Protein AF-A0A7C5PG47-F1 (afdb_monomer_lite)

Sequence (359 aa):
MLTSFQNGDLSRIFVSCGEDRVDAWAPPILQELAFEAGVVLSKTPSDPSLLGEAKDLADRIASIWDRSEKNDAMRMALLTSLREETFGGTQGEEGGVYTLGVLRRLARLMELPRFSALELLPSEKIPKRIPRYEFKGDILSLAWSKGGGLSWEWKGLRSCNELFSLEVQGDRGGEEGFVPGLPERPRRFLAAHMQPFSVSRKKGRMSLGLRRELKLPQNPEEPKGRLQKVDWELRVRGDLEEGYLEALVSLQGLPSGQRVRLLVPVPFFPRPVRWEAQEGTREREGPCPRSGFKGGLSLSAKALSLSIEGPGWREMELFPHKNNHLLALTVYRAPFGWQAPDRIVRKLHVRLGGPENSG

Structure (mmCIF, N/CA/C/O backbone):
data_AF-A0A7C5PG47-F1
#
_entry.id   AF-A0A7C5PG47-F1
#
loop_
_atom_site.group_PDB
_atom_site.id
_atom_site.type_symbol
_atom_site.label_atom_id
_atom_site.label_alt_id
_atom_site.label_comp_id
_atom_site.label_asym_id
_atom_site.label_entity_id
_atom_site.label_seq_id
_atom_site.pdbx_PDB_ins_code
_atom_site.Cartn_x
_atom_site.Cartn_y
_atom_site.Cartn_z
_atom_site.occupancy
_atom_site.B_iso_or_equiv
_atom_site.auth_seq_id
_atom_site.auth_comp_id
_atom_site.auth_asym_id
_atom_site.auth_atom_id
_atom_site.pdbx_PDB_model_num
ATOM 1 N N . MET A 1 1 ? 28.628 -9.074 20.255 1.00 24.98 1 MET A N 1
ATOM 2 C CA . MET A 1 1 ? 27.520 -9.716 20.996 1.00 24.98 1 MET A CA 1
ATOM 3 C C . MET A 1 1 ? 26.350 -9.819 20.028 1.00 24.98 1 MET A C 1
ATOM 5 O O . MET A 1 1 ? 25.604 -8.865 19.871 1.00 24.98 1 MET A O 1
ATOM 9 N N . LEU A 1 2 ? 26.300 -10.909 19.261 1.00 23.47 2 LEU A N 1
ATOM 10 C CA . LEU A 1 2 ? 25.237 -11.177 18.293 1.00 23.47 2 LEU A CA 1
ATOM 11 C C . LEU A 1 2 ? 24.133 -11.924 19.039 1.00 23.47 2 LEU A C 1
ATOM 13 O O . LEU A 1 2 ? 24.363 -13.018 19.550 1.00 23.47 2 LEU A O 1
ATOM 17 N N . THR A 1 3 ? 22.970 -11.298 19.174 1.00 25.02 3 THR A N 1
ATOM 18 C CA . THR A 1 3 ? 21.780 -11.953 19.708 1.00 25.02 3 THR A CA 1
ATOM 19 C C . THR A 1 3 ? 21.288 -12.979 18.695 1.00 25.02 3 THR A C 1
ATOM 21 O O . THR A 1 3 ? 21.097 -12.695 17.514 1.00 25.02 3 THR A O 1
ATOM 24 N N . SER A 1 4 ? 21.153 -14.200 19.193 1.00 27.16 4 SER A N 1
ATOM 25 C CA . SER A 1 4 ? 20.723 -15.401 18.499 1.00 27.16 4 SER A CA 1
ATOM 26 C C . SER A 1 4 ? 19.386 -15.218 17.782 1.00 27.16 4 SER A C 1
ATOM 28 O O . SER A 1 4 ? 18.421 -14.691 18.339 1.00 27.16 4 SER A O 1
ATOM 30 N N . PHE A 1 5 ? 19.303 -15.734 16.555 1.00 28.84 5 PHE A N 1
ATOM 31 C CA . PHE A 1 5 ? 18.025 -16.141 15.982 1.00 28.84 5 PHE A CA 1
ATOM 32 C C . PHE A 1 5 ? 17.439 -17.210 16.911 1.00 28.84 5 PHE A C 1
ATOM 34 O O . PHE A 1 5 ? 17.983 -18.304 17.036 1.00 28.84 5 PHE A O 1
ATOM 41 N N . GLN A 1 6 ? 16.369 -16.883 17.635 1.00 28.53 6 GLN A N 1
ATOM 42 C CA . GLN A 1 6 ? 15.662 -17.880 18.428 1.00 28.53 6 GLN A CA 1
ATOM 43 C C . GLN A 1 6 ? 14.915 -18.833 17.483 1.00 28.53 6 GLN A C 1
ATOM 45 O O . GLN A 1 6 ? 14.086 -18.404 16.683 1.00 28.53 6 GLN A O 1
ATOM 50 N N . ASN A 1 7 ? 15.216 -20.126 17.628 1.00 32.97 7 ASN A N 1
ATOM 51 C CA . ASN A 1 7 ? 14.717 -21.333 16.943 1.00 32.97 7 ASN A CA 1
ATOM 52 C C . ASN A 1 7 ? 13.176 -21.552 16.921 1.00 32.97 7 ASN A C 1
ATOM 54 O O . ASN A 1 7 ? 12.702 -22.680 16.767 1.00 32.97 7 ASN A O 1
ATOM 58 N N . GLY A 1 8 ? 12.359 -20.511 17.097 1.00 28.05 8 GLY A N 1
ATOM 59 C CA . GLY A 1 8 ? 10.909 -20.620 17.302 1.00 28.05 8 GLY A CA 1
ATOM 60 C C . GLY A 1 8 ? 10.041 -20.700 16.039 1.00 28.05 8 GLY A C 1
ATOM 61 O O . GLY A 1 8 ? 8.893 -21.129 16.137 1.00 28.05 8 GLY A O 1
ATOM 62 N N . ASP A 1 9 ? 10.552 -20.307 14.867 1.00 33.69 9 ASP A N 1
ATOM 63 C CA . ASP A 1 9 ? 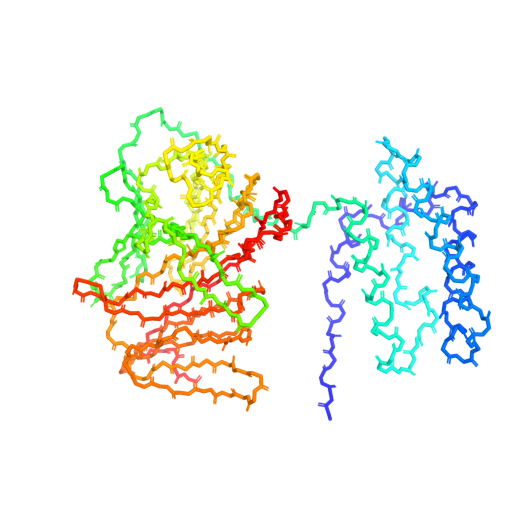9.717 -20.177 13.656 1.00 33.69 9 ASP A CA 1
ATOM 64 C C . ASP A 1 9 ? 9.801 -21.371 12.696 1.00 33.69 9 ASP A C 1
ATOM 66 O O . ASP A 1 9 ? 8.835 -21.651 11.988 1.00 33.69 9 ASP A O 1
ATOM 70 N N . LEU A 1 10 ? 10.899 -22.132 12.709 1.00 31.39 10 LEU A N 1
ATOM 71 C CA . LEU A 1 10 ? 10.999 -23.370 11.927 1.00 31.39 10 LEU A CA 1
ATOM 72 C C . LEU A 1 10 ? 10.268 -24.522 12.622 1.00 31.39 10 LEU A C 1
ATOM 74 O O . LEU A 1 10 ? 9.475 -25.209 11.986 1.00 31.39 10 LEU A O 1
ATOM 78 N N . SER A 1 11 ? 10.429 -24.661 13.941 1.00 30.84 11 SER A N 1
ATOM 79 C CA . SER A 1 11 ? 9.764 -25.676 14.779 1.00 30.84 11 SER A CA 1
ATOM 80 C C . SER A 1 11 ? 8.229 -25.649 14.673 1.00 30.84 11 SER A C 1
ATOM 82 O O . SER A 1 11 ? 7.583 -26.690 14.755 1.00 30.84 11 SER A O 1
ATOM 84 N N . ARG A 1 12 ? 7.620 -24.490 14.388 1.00 30.19 12 ARG A N 1
ATOM 85 C CA . ARG A 1 12 ? 6.163 -24.354 14.187 1.00 30.19 12 ARG A CA 1
ATOM 86 C C . ARG A 1 12 ? 5.653 -24.857 12.835 1.00 30.19 12 ARG A C 1
ATOM 88 O O . ARG A 1 12 ? 4.475 -25.190 12.733 1.00 30.19 12 ARG A O 1
ATOM 95 N N . ILE A 1 13 ? 6.513 -24.951 11.821 1.00 32.62 13 ILE A N 1
ATOM 96 C CA . ILE A 1 13 ? 6.167 -25.557 10.525 1.00 32.62 13 ILE A CA 1
ATOM 97 C C . ILE A 1 13 ? 6.086 -27.087 10.668 1.00 32.62 13 ILE A C 1
ATOM 99 O O . ILE A 1 13 ? 5.220 -27.715 10.061 1.00 32.62 13 ILE A O 1
ATOM 103 N N . PHE A 1 14 ? 6.912 -27.677 11.539 1.00 33.03 14 PHE A N 1
ATOM 104 C CA . PHE A 1 14 ? 6.984 -29.127 11.760 1.00 33.03 14 PHE A CA 1
ATOM 105 C C . PHE A 1 14 ? 5.792 -29.698 12.543 1.00 33.03 14 PHE A C 1
ATOM 107 O O . PHE A 1 14 ? 5.322 -30.792 12.235 1.00 33.03 14 PHE A O 1
ATOM 114 N N . VAL A 1 15 ? 5.215 -28.932 13.477 1.00 29.98 15 VAL A N 1
ATOM 115 C CA . VAL A 1 15 ? 4.066 -29.387 14.287 1.00 29.98 15 VAL A CA 1
ATOM 116 C C . VAL A 1 15 ? 2.783 -29.573 13.455 1.00 29.98 15 VAL A C 1
ATOM 118 O O . VAL A 1 15 ? 1.908 -30.337 13.854 1.00 29.98 15 VAL A O 1
ATOM 121 N N . SER A 1 16 ? 2.654 -28.942 12.278 1.00 31.78 16 SER A N 1
ATOM 122 C CA . SER A 1 16 ? 1.445 -29.087 11.443 1.00 31.78 16 SER A CA 1
ATOM 123 C C . SER A 1 16 ? 1.465 -30.293 10.495 1.00 31.78 16 SER A C 1
ATOM 125 O O . SER A 1 16 ? 0.409 -30.680 9.995 1.00 31.78 16 SER A O 1
ATOM 127 N N . CYS A 1 17 ? 2.632 -30.905 10.258 1.00 30.75 17 CYS A N 1
ATOM 128 C CA . CYS A 1 17 ? 2.782 -31.986 9.276 1.00 30.75 17 CYS A CA 1
ATOM 129 C C . CYS A 1 17 ? 2.922 -33.390 9.891 1.00 30.75 17 CYS A C 1
ATOM 131 O O . CYS A 1 17 ? 2.782 -34.365 9.157 1.00 30.75 17 CYS A O 1
ATOM 133 N N . GLY A 1 18 ? 3.122 -33.506 11.211 1.00 26.61 18 GLY A N 1
ATOM 134 C CA . GLY A 1 18 ? 3.346 -34.785 11.894 1.00 26.61 18 GLY A CA 1
ATOM 135 C C . GLY A 1 18 ? 4.690 -35.401 11.499 1.00 26.61 18 GLY A C 1
ATOM 136 O O . GLY A 1 18 ? 4.835 -35.930 10.399 1.00 26.61 18 GLY A O 1
ATOM 137 N N . GLU 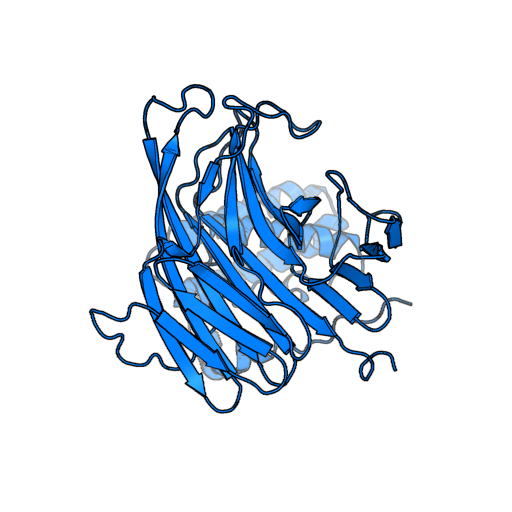A 1 19 ? 5.677 -35.332 12.394 1.00 32.72 19 GLU A N 1
ATOM 138 C CA . GLU A 1 19 ? 7.041 -35.839 12.160 1.00 32.72 19 GLU A CA 1
ATOM 139 C C . GLU A 1 19 ? 7.052 -37.313 11.705 1.00 32.72 19 GLU A C 1
ATOM 141 O O . GLU A 1 19 ? 7.809 -37.668 10.806 1.00 32.72 19 GLU A O 1
ATOM 146 N N . ASP A 1 20 ? 6.096 -38.120 12.171 1.00 33.34 20 ASP A N 1
ATOM 147 C CA . ASP A 1 20 ? 5.974 -39.551 11.853 1.00 33.34 20 ASP A CA 1
ATOM 148 C C . ASP A 1 20 ? 5.626 -39.879 10.382 1.00 33.34 20 ASP A C 1
ATOM 150 O O . ASP A 1 20 ? 5.623 -41.047 9.992 1.00 33.34 20 ASP A O 1
ATOM 154 N N . ARG A 1 21 ? 5.280 -38.888 9.544 1.00 32.41 21 ARG A N 1
ATOM 155 C CA . ARG A 1 21 ? 4.862 -39.120 8.141 1.00 32.41 21 ARG A CA 1
ATOM 156 C C . ARG A 1 21 ? 5.884 -38.702 7.088 1.00 32.41 21 ARG A C 1
ATOM 158 O O . ARG A 1 21 ? 5.729 -39.087 5.931 1.00 32.41 21 ARG A O 1
ATOM 165 N N . VAL A 1 22 ? 6.910 -37.938 7.459 1.00 33.59 22 VAL A N 1
ATOM 166 C CA . VAL A 1 22 ? 7.913 -37.421 6.509 1.00 33.59 22 VAL A CA 1
ATOM 167 C C . VAL A 1 22 ? 8.956 -38.490 6.166 1.00 33.59 22 VAL A C 1
ATOM 169 O O . VAL A 1 22 ? 9.335 -38.620 5.001 1.00 33.59 22 VAL A O 1
ATOM 172 N N . ASP A 1 23 ? 9.327 -39.331 7.132 1.00 35.00 23 ASP A N 1
ATOM 173 C CA . ASP A 1 23 ? 10.340 -40.382 6.949 1.00 35.00 23 ASP A CA 1
ATOM 174 C C . ASP A 1 23 ? 9.892 -41.515 6.012 1.00 35.00 23 ASP A C 1
ATOM 176 O O . ASP A 1 23 ? 10.718 -42.214 5.431 1.00 35.00 23 ASP A O 1
ATOM 180 N N . ALA A 1 24 ? 8.584 -41.676 5.797 1.00 36.78 24 ALA A N 1
ATOM 181 C CA . ALA A 1 24 ? 8.048 -42.750 4.965 1.00 36.78 24 ALA A CA 1
ATOM 182 C C . ALA A 1 24 ? 8.022 -42.426 3.456 1.00 36.78 24 ALA A C 1
ATOM 184 O O . ALA A 1 24 ? 7.746 -43.320 2.655 1.00 36.78 24 ALA A O 1
ATOM 185 N N . TRP A 1 25 ? 8.194 -41.159 3.053 1.00 35.25 25 TRP A N 1
ATOM 186 C CA . TRP A 1 25 ? 7.745 -40.675 1.732 1.00 35.25 25 TRP A CA 1
ATOM 187 C C . TRP A 1 25 ? 8.849 -40.131 0.818 1.00 35.25 25 TRP A C 1
ATOM 189 O O . TRP A 1 25 ? 8.580 -39.860 -0.354 1.00 35.25 25 TRP A O 1
ATOM 199 N N . ALA A 1 26 ? 10.086 -40.003 1.298 1.00 40.22 26 ALA A N 1
ATOM 200 C CA . ALA A 1 26 ? 11.219 -39.689 0.437 1.00 40.22 26 ALA A CA 1
ATOM 201 C C . ALA A 1 26 ? 11.810 -40.998 -0.123 1.00 40.22 26 ALA A C 1
ATOM 203 O O . ALA A 1 26 ? 12.280 -41.825 0.658 1.00 40.22 26 ALA A O 1
ATOM 204 N N . PRO A 1 27 ? 11.809 -41.223 -1.452 1.00 44.34 27 PRO A N 1
ATOM 205 C CA . PRO A 1 27 ? 12.588 -42.296 -2.058 1.00 44.34 27 PRO A CA 1
ATOM 206 C C . PRO A 1 27 ? 14.031 -42.266 -1.518 1.00 44.34 27 PRO A C 1
ATOM 208 O O . PRO A 1 27 ? 14.614 -41.180 -1.499 1.00 44.34 27 PRO A O 1
ATOM 211 N N . PRO A 1 28 ? 14.633 -43.405 -1.128 1.00 49.47 28 PRO A N 1
ATOM 212 C CA . PRO A 1 28 ? 15.985 -43.450 -0.553 1.00 49.47 28 PRO A CA 1
ATOM 213 C C . PRO A 1 28 ? 17.031 -42.679 -1.373 1.00 49.47 28 PRO A C 1
ATOM 215 O O . PRO A 1 28 ? 17.853 -41.956 -0.822 1.00 49.47 28 PRO A O 1
ATOM 218 N N . ILE A 1 29 ? 16.900 -42.708 -2.704 1.00 45.88 29 ILE A N 1
ATOM 219 C CA . ILE A 1 29 ? 17.777 -41.991 -3.637 1.00 45.88 29 ILE A CA 1
ATOM 220 C C . ILE A 1 29 ? 17.757 -40.461 -3.460 1.00 45.88 29 ILE A C 1
ATOM 222 O O . ILE A 1 29 ? 18.746 -39.791 -3.726 1.00 45.88 29 ILE A O 1
ATOM 226 N N . LEU A 1 30 ? 16.642 -39.881 -3.007 1.00 47.28 30 LEU A N 1
ATOM 227 C CA . LEU A 1 30 ? 16.528 -38.442 -2.757 1.00 47.28 30 LEU A CA 1
ATOM 228 C C . LEU A 1 30 ? 17.154 -38.040 -1.422 1.00 47.28 30 LEU A C 1
ATOM 230 O O . LEU A 1 30 ? 17.732 -36.959 -1.329 1.00 47.28 30 LEU A O 1
ATOM 234 N N . GLN A 1 31 ? 17.072 -38.910 -0.415 1.00 48.28 31 GLN A N 1
ATOM 235 C CA . GLN A 1 31 ? 17.764 -38.710 0.859 1.00 48.28 31 GLN A CA 1
ATOM 236 C C . GLN A 1 31 ? 19.281 -38.822 0.673 1.00 48.28 31 GLN A C 1
ATOM 238 O O . GLN A 1 31 ? 20.018 -37.985 1.187 1.00 48.28 31 GLN A O 1
ATOM 243 N N . GLU A 1 32 ? 19.739 -39.786 -0.131 1.00 51.31 32 GLU A N 1
ATOM 244 C CA . GLU A 1 32 ? 21.150 -39.945 -0.498 1.00 51.31 32 GLU A CA 1
ATOM 245 C C . GLU A 1 32 ? 21.686 -38.727 -1.263 1.00 51.31 32 GLU A C 1
ATOM 247 O O . GLU A 1 32 ? 22.736 -38.203 -0.903 1.00 51.31 32 GLU A O 1
ATOM 252 N N . LEU A 1 33 ? 20.943 -38.208 -2.249 1.00 49.00 33 LEU A N 1
ATOM 253 C CA . LEU A 1 33 ? 21.349 -37.018 -3.012 1.00 49.00 33 LEU A CA 1
ATOM 254 C C . LEU A 1 33 ? 21.355 -35.735 -2.174 1.00 49.00 33 LEU A C 1
ATOM 256 O O . LEU A 1 33 ? 22.229 -34.889 -2.352 1.00 49.00 33 LEU A O 1
ATOM 260 N N . ALA A 1 34 ? 20.391 -35.571 -1.265 1.00 47.75 34 ALA A N 1
ATOM 261 C CA . ALA A 1 34 ? 20.368 -34.431 -0.352 1.00 47.75 34 ALA A CA 1
ATOM 262 C C . ALA A 1 34 ? 21.518 -34.499 0.666 1.00 47.75 34 ALA A C 1
ATOM 264 O O . ALA A 1 34 ? 22.134 -33.479 0.974 1.00 47.75 34 ALA A O 1
ATOM 265 N N . PHE A 1 35 ? 21.848 -35.702 1.141 1.00 47.66 35 PHE A N 1
ATOM 266 C CA . PHE A 1 35 ? 22.996 -35.937 2.011 1.00 47.66 35 PHE A CA 1
ATOM 267 C C . PHE A 1 35 ? 24.323 -35.677 1.281 1.00 47.66 35 PHE A C 1
ATOM 269 O O . PHE A 1 35 ? 25.172 -34.951 1.794 1.00 47.66 35 PHE A O 1
ATOM 276 N N . GLU A 1 36 ? 24.481 -36.185 0.056 1.00 52.06 36 GLU A N 1
ATOM 277 C CA . GLU A 1 36 ? 25.640 -35.926 -0.807 1.00 52.06 36 GLU A CA 1
ATOM 278 C C . GLU A 1 36 ? 25.800 -34.417 -1.076 1.00 52.06 36 GLU A C 1
ATOM 280 O O . GLU A 1 36 ? 26.903 -33.880 -0.965 1.00 52.06 36 GLU A O 1
ATOM 285 N N . ALA A 1 37 ? 24.690 -33.700 -1.301 1.00 49.94 37 ALA A N 1
ATOM 286 C CA . ALA A 1 37 ? 24.681 -32.244 -1.463 1.00 49.94 37 ALA A CA 1
ATOM 287 C C . ALA A 1 37 ? 25.135 -31.513 -0.210 1.00 49.94 37 ALA A C 1
ATOM 289 O O . ALA A 1 37 ? 25.970 -30.613 -0.290 1.00 49.94 37 ALA A O 1
ATOM 290 N N . GLY A 1 38 ? 24.650 -31.947 0.946 1.00 43.56 38 GLY A N 1
ATOM 291 C CA . GLY A 1 38 ? 25.109 -31.470 2.240 1.00 43.56 38 GLY A CA 1
ATOM 292 C C . GLY A 1 38 ? 26.617 -31.628 2.457 1.00 43.56 38 GLY A C 1
ATOM 293 O O . GLY A 1 38 ? 27.302 -30.693 2.882 1.00 43.56 38 GLY A O 1
ATOM 294 N N . VAL A 1 39 ? 27.162 -32.797 2.114 1.00 48.69 39 VAL A N 1
ATOM 295 C CA . VAL A 1 39 ? 28.584 -33.134 2.298 1.00 48.69 39 VAL A CA 1
ATOM 296 C C . VAL A 1 39 ? 29.497 -32.362 1.341 1.00 48.69 39 VAL A C 1
ATOM 298 O O . VAL A 1 39 ? 30.543 -31.876 1.769 1.00 48.69 39 VAL A O 1
ATOM 301 N N . VAL A 1 40 ? 29.126 -32.216 0.067 1.00 48.41 40 VAL A N 1
ATOM 302 C CA . VAL A 1 40 ? 29.933 -31.464 -0.913 1.00 48.41 40 VAL A CA 1
ATOM 303 C C . VAL A 1 40 ? 29.903 -29.968 -0.591 1.00 48.41 40 VAL A C 1
ATOM 305 O O . VAL A 1 40 ? 30.948 -29.314 -0.542 1.00 48.41 40 VAL A O 1
ATOM 308 N N . LEU A 1 41 ? 28.723 -29.422 -0.279 1.00 45.50 41 LEU A N 1
ATOM 309 C CA . LEU A 1 41 ? 28.549 -27.994 0.006 1.00 45.50 41 LEU A CA 1
ATOM 310 C C . LEU A 1 41 ? 29.198 -27.561 1.325 1.00 45.50 41 LEU A C 1
ATOM 312 O O . LEU A 1 41 ? 29.724 -26.454 1.395 1.00 45.50 41 LEU A O 1
ATOM 316 N N . SER A 1 42 ? 29.236 -28.429 2.340 1.00 42.62 42 SER A N 1
ATOM 317 C CA . SER A 1 42 ? 29.938 -28.148 3.605 1.00 42.62 42 SER A CA 1
ATOM 318 C C . SER A 1 42 ? 31.464 -28.129 3.472 1.00 42.62 42 SER A C 1
ATOM 320 O O . SER A 1 42 ? 32.141 -27.480 4.268 1.00 42.62 42 SER A O 1
ATOM 322 N N . LYS A 1 43 ? 32.015 -28.799 2.450 1.00 44.06 43 LYS A N 1
ATOM 323 C CA . LYS A 1 43 ? 33.459 -28.854 2.163 1.00 44.06 43 LYS A CA 1
ATOM 324 C C . LYS A 1 43 ? 33.917 -27.848 1.106 1.00 44.06 43 LYS A C 1
ATOM 326 O O . LYS A 1 43 ? 35.101 -27.549 1.028 1.00 44.06 43 LYS A O 1
ATOM 331 N N . THR A 1 44 ? 32.998 -27.283 0.322 1.00 44.94 44 THR A N 1
ATOM 332 C CA . THR A 1 44 ? 33.316 -26.301 -0.735 1.00 44.94 44 THR A CA 1
ATOM 333 C C . THR A 1 44 ? 34.024 -25.028 -0.219 1.00 44.94 44 THR A C 1
ATOM 335 O O . THR A 1 44 ? 34.894 -24.519 -0.924 1.00 44.94 44 THR A O 1
ATOM 338 N N . PRO A 1 45 ? 33.735 -24.496 0.992 1.00 38.59 45 PRO A N 1
ATOM 339 C CA . PRO A 1 45 ? 34.468 -23.346 1.534 1.00 38.59 45 PRO A CA 1
ATOM 340 C C . PRO A 1 45 ? 35.939 -23.647 1.854 1.00 38.59 45 PRO A C 1
ATOM 342 O O . PRO A 1 45 ? 36.778 -22.754 1.785 1.00 38.59 45 PRO A O 1
ATOM 345 N N . SER A 1 46 ? 36.253 -24.895 2.210 1.00 43.47 46 SER A N 1
ATOM 346 C CA . SER A 1 46 ? 37.605 -25.357 2.541 1.00 43.47 46 SER A CA 1
ATOM 347 C C . SER A 1 46 ? 38.335 -25.995 1.355 1.00 43.47 46 SER A C 1
ATOM 349 O O . SER A 1 46 ? 39.560 -26.095 1.393 1.00 43.47 46 SER A O 1
ATOM 351 N N . ASP A 1 47 ? 37.614 -26.370 0.296 1.00 47.62 47 ASP A N 1
ATOM 352 C CA . ASP A 1 47 ? 38.165 -26.870 -0.962 1.00 47.62 47 ASP A CA 1
ATOM 353 C C . ASP A 1 47 ? 37.387 -26.315 -2.179 1.00 47.62 47 ASP A C 1
ATOM 355 O O . ASP A 1 47 ? 36.373 -26.880 -2.609 1.00 47.62 47 ASP A O 1
ATOM 359 N N . PRO A 1 48 ? 37.870 -25.209 -2.780 1.00 50.28 48 PRO A N 1
ATOM 360 C CA . PRO A 1 48 ? 37.260 -24.592 -3.956 1.00 50.28 48 PRO A CA 1
ATOM 361 C C . PRO A 1 48 ? 37.232 -25.489 -5.203 1.00 50.28 48 PRO A C 1
ATOM 363 O O . PRO A 1 48 ? 36.514 -25.173 -6.151 1.00 50.28 48 PRO A O 1
ATOM 366 N N . SER A 1 49 ? 37.986 -26.596 -5.245 1.00 48.19 49 SER A N 1
ATOM 367 C CA . SER A 1 49 ? 37.942 -27.533 -6.378 1.00 48.19 49 SER A CA 1
ATOM 368 C C . SER A 1 49 ? 36.596 -28.271 -6.483 1.00 48.19 49 SER A C 1
ATOM 370 O O . SER A 1 49 ? 36.215 -28.703 -7.570 1.00 48.19 49 SER A O 1
ATOM 372 N N . LEU A 1 50 ? 35.815 -28.293 -5.395 1.00 45.91 50 LEU A N 1
ATOM 373 C CA . LEU A 1 50 ? 34.484 -28.904 -5.312 1.00 45.91 50 LEU A CA 1
ATOM 374 C C . LEU A 1 50 ? 33.354 -28.019 -5.878 1.00 45.91 50 LEU A C 1
ATOM 376 O O . LEU A 1 50 ? 32.199 -28.437 -5.925 1.00 45.91 50 LEU A O 1
ATOM 380 N N . LEU A 1 51 ? 33.658 -26.803 -6.354 1.00 48.62 51 LEU A N 1
ATOM 381 C CA . LEU A 1 51 ? 32.674 -25.887 -6.958 1.00 48.62 51 LEU A CA 1
ATOM 382 C C . LEU A 1 51 ? 31.962 -26.484 -8.182 1.00 48.62 51 LEU A C 1
ATOM 384 O O . LEU A 1 51 ? 30.786 -26.190 -8.409 1.00 48.62 51 LEU A O 1
ATOM 388 N N . GLY A 1 52 ? 32.663 -27.308 -8.966 1.00 49.03 52 GLY A N 1
ATOM 389 C CA . GLY A 1 52 ? 32.074 -28.032 -10.096 1.00 49.03 52 GLY A CA 1
ATOM 390 C C . GLY A 1 52 ? 31.046 -29.063 -9.633 1.00 49.03 52 GLY A C 1
ATOM 391 O O . GLY A 1 52 ? 29.916 -29.061 -10.113 1.00 49.03 52 GLY A O 1
ATOM 392 N N . GLU A 1 53 ? 31.402 -29.860 -8.626 1.00 50.78 53 GLU A N 1
ATOM 393 C CA . GLU A 1 53 ? 30.532 -30.889 -8.045 1.00 50.78 53 GLU A CA 1
ATOM 394 C C . GLU A 1 53 ? 29.306 -30.279 -7.351 1.00 50.78 53 GLU A C 1
ATOM 396 O O . GLU A 1 53 ? 28.184 -30.740 -7.550 1.00 50.78 53 GLU A O 1
ATOM 401 N N . ALA A 1 54 ? 29.482 -29.179 -6.612 1.00 49.94 54 ALA A N 1
ATOM 402 C CA . ALA A 1 54 ? 28.390 -28.435 -5.983 1.00 49.94 54 ALA A CA 1
ATOM 403 C C . ALA A 1 54 ? 27.384 -27.882 -7.008 1.00 49.94 54 ALA A C 1
ATOM 405 O O . ALA A 1 54 ? 26.170 -27.883 -6.773 1.00 49.94 54 ALA A O 1
ATOM 406 N N . LYS A 1 55 ? 27.881 -27.404 -8.155 1.00 50.62 55 LYS A N 1
ATOM 407 C CA . LYS A 1 55 ? 27.052 -26.885 -9.245 1.00 50.62 55 LYS A CA 1
ATOM 408 C C . LYS A 1 55 ? 26.295 -28.006 -9.956 1.00 50.62 55 LYS A C 1
ATOM 410 O O . LYS A 1 55 ? 25.081 -27.894 -10.107 1.00 50.62 55 LYS A O 1
ATOM 415 N N . ASP A 1 56 ? 26.977 -29.092 -10.311 1.00 56.47 56 ASP A N 1
ATOM 416 C CA . ASP A 1 56 ? 26.361 -30.258 -10.956 1.00 56.47 56 ASP A CA 1
ATOM 417 C C . ASP A 1 56 ? 25.276 -30.883 -10.072 1.00 56.47 56 ASP A C 1
ATOM 419 O O . ASP A 1 56 ? 24.230 -31.325 -10.550 1.00 56.47 56 ASP A O 1
ATOM 423 N N . LEU A 1 57 ? 25.481 -30.874 -8.758 1.00 53.91 57 LEU A N 1
ATOM 424 C CA . LEU A 1 57 ? 24.527 -31.400 -7.795 1.00 53.91 57 LEU A CA 1
ATOM 425 C C . LEU A 1 57 ? 23.308 -30.485 -7.617 1.00 53.91 57 LEU A C 1
ATOM 427 O O . LEU A 1 57 ? 22.179 -30.975 -7.581 1.00 53.91 57 LEU A O 1
ATOM 431 N N . ALA A 1 58 ? 23.499 -29.162 -7.615 1.00 52.50 58 ALA A N 1
ATOM 432 C CA . ALA A 1 58 ? 22.394 -28.204 -7.661 1.00 52.50 58 ALA A CA 1
ATOM 433 C C . ALA A 1 58 ? 21.568 -28.340 -8.954 1.00 52.50 58 ALA A C 1
ATOM 435 O O . ALA A 1 58 ? 20.336 -28.302 -8.903 1.00 52.50 58 ALA A O 1
ATOM 436 N N . ASP A 1 59 ? 22.229 -28.561 -10.092 1.00 55.97 59 ASP A N 1
ATOM 437 C CA . ASP A 1 59 ? 21.579 -28.766 -11.389 1.00 55.97 59 ASP A CA 1
ATOM 438 C C . ASP A 1 59 ? 20.822 -30.113 -11.438 1.00 55.97 59 ASP A C 1
ATOM 440 O O . ASP A 1 59 ? 19.718 -30.193 -11.984 1.00 55.97 59 ASP A O 1
ATOM 444 N N . ARG A 1 60 ? 21.333 -31.167 -10.783 1.00 54.34 60 ARG A N 1
ATOM 445 C CA . ARG A 1 60 ? 20.619 -32.448 -10.606 1.00 54.34 60 ARG A CA 1
ATOM 446 C C . ARG A 1 60 ? 19.382 -32.306 -9.718 1.00 54.34 60 ARG A C 1
ATOM 448 O O . ARG A 1 60 ? 18.330 -32.831 -10.079 1.00 54.34 60 ARG A O 1
ATOM 455 N N . ILE A 1 61 ? 19.468 -31.574 -8.604 1.00 54.62 61 ILE A N 1
ATOM 456 C CA . ILE A 1 61 ? 18.320 -31.291 -7.722 1.00 54.62 61 ILE A CA 1
ATOM 457 C C . ILE A 1 61 ? 17.255 -30.479 -8.471 1.00 54.62 61 ILE A C 1
ATOM 459 O O . ILE A 1 61 ? 16.073 -30.814 -8.402 1.00 54.62 61 ILE A O 1
ATOM 463 N N . ALA A 1 62 ? 17.667 -29.466 -9.239 1.00 54.12 62 ALA A N 1
ATOM 464 C CA . ALA A 1 62 ? 16.766 -28.682 -10.081 1.00 54.12 62 ALA A CA 1
ATOM 465 C C . ALA A 1 62 ? 16.091 -29.546 -11.163 1.00 54.12 62 ALA A C 1
ATOM 467 O O . ALA A 1 62 ? 14.882 -29.462 -11.350 1.00 54.12 62 ALA A O 1
ATOM 468 N N . SER A 1 63 ? 16.836 -30.446 -11.809 1.00 56.75 63 SER A N 1
ATOM 469 C CA . SER A 1 63 ? 16.303 -31.393 -12.799 1.00 56.75 63 SER A CA 1
ATOM 470 C C . SER A 1 63 ? 15.294 -32.383 -12.198 1.00 56.75 63 SER A C 1
ATOM 472 O O . SER A 1 63 ? 14.275 -32.693 -12.818 1.00 56.75 63 SER A O 1
ATOM 474 N N . ILE A 1 64 ? 15.528 -32.864 -10.971 1.00 55.12 64 ILE A N 1
ATOM 475 C CA . ILE A 1 64 ? 14.571 -33.730 -10.265 1.00 55.12 64 ILE A CA 1
ATOM 476 C C . ILE A 1 64 ? 13.328 -32.936 -9.838 1.00 55.12 64 ILE A C 1
ATOM 478 O O . ILE A 1 64 ? 12.213 -33.451 -9.938 1.00 55.12 64 ILE A O 1
ATOM 482 N N . TRP A 1 65 ? 13.499 -31.676 -9.428 1.00 52.94 65 TRP A N 1
ATOM 483 C CA . TRP A 1 65 ? 12.395 -30.773 -9.114 1.00 52.94 65 TRP A CA 1
ATOM 484 C C . TRP A 1 65 ? 11.514 -30.484 -10.338 1.00 52.94 65 TRP A C 1
ATOM 486 O O . TRP A 1 65 ? 10.294 -30.623 -10.247 1.00 52.94 65 TRP A O 1
ATOM 496 N N . ASP A 1 66 ? 12.098 -30.171 -11.493 1.00 55.06 66 ASP A N 1
ATOM 497 C CA . ASP A 1 66 ? 11.349 -29.935 -12.737 1.00 55.06 66 ASP A CA 1
ATOM 498 C C . ASP A 1 66 ? 10.606 -31.192 -13.205 1.00 55.06 66 ASP A C 1
ATOM 500 O O . ASP A 1 66 ? 9.468 -31.126 -13.658 1.00 55.06 66 ASP A O 1
ATOM 504 N N . ARG A 1 67 ? 11.187 -32.381 -13.013 1.00 52.22 67 ARG A N 1
ATOM 505 C CA . ARG A 1 67 ? 10.512 -33.656 -13.320 1.00 52.22 67 ARG A CA 1
ATOM 506 C C . ARG A 1 67 ? 9.421 -34.031 -12.309 1.00 52.22 67 ARG A C 1
ATOM 508 O O . ARG A 1 67 ? 8.661 -34.966 -12.555 1.00 52.22 67 ARG A O 1
ATOM 515 N N . SER A 1 68 ? 9.322 -33.320 -11.184 1.00 52.56 68 SER A N 1
ATOM 516 C CA . SER A 1 68 ? 8.386 -33.601 -10.087 1.00 52.56 68 SER A CA 1
ATOM 517 C C . SER A 1 68 ? 7.010 -32.949 -10.239 1.00 52.56 68 SER A C 1
ATOM 519 O O . SER A 1 68 ? 6.267 -32.936 -9.261 1.00 52.56 68 SER A O 1
ATOM 521 N N . GLU A 1 69 ? 6.663 -32.419 -11.422 1.00 46.69 69 GLU A N 1
ATOM 522 C CA . GLU A 1 69 ? 5.533 -31.507 -11.712 1.00 46.69 69 GLU A CA 1
ATOM 523 C C . GLU A 1 69 ? 4.161 -31.815 -11.067 1.00 46.69 69 GLU A C 1
ATOM 525 O O . GLU A 1 69 ? 3.283 -30.953 -11.080 1.00 46.69 69 GLU A O 1
ATOM 530 N N . LYS A 1 70 ? 3.944 -32.991 -10.462 1.00 46.16 70 LYS A N 1
ATOM 531 C CA . LYS A 1 70 ? 2.700 -33.373 -9.774 1.00 46.16 70 LYS A CA 1
ATOM 532 C C . LYS A 1 70 ? 2.860 -34.072 -8.414 1.00 46.16 70 LYS A C 1
ATOM 534 O O . LYS A 1 70 ? 1.907 -34.707 -7.972 1.00 46.16 70 LYS A O 1
ATOM 539 N N . ASN A 1 71 ? 4.014 -34.001 -7.741 1.00 51.66 71 ASN A N 1
ATOM 540 C CA . ASN A 1 71 ? 4.195 -34.670 -6.444 1.00 51.66 71 ASN A CA 1
ATOM 541 C C . ASN A 1 71 ? 4.623 -33.706 -5.323 1.00 51.66 71 ASN A C 1
ATOM 543 O O . ASN A 1 71 ? 5.807 -33.549 -5.021 1.00 51.66 71 ASN A O 1
ATOM 547 N N . ASP A 1 72 ? 3.628 -33.093 -4.677 1.00 48.12 72 ASP A N 1
ATOM 548 C CA . ASP A 1 72 ? 3.815 -32.155 -3.562 1.00 48.12 72 ASP A CA 1
ATOM 549 C C . ASP A 1 72 ? 4.525 -32.786 -2.354 1.00 48.12 72 ASP A C 1
ATOM 551 O O . ASP A 1 72 ? 5.269 -32.104 -1.652 1.00 48.12 72 ASP A O 1
ATOM 555 N N . ALA A 1 73 ? 4.383 -34.096 -2.143 1.00 45.78 73 ALA A N 1
ATOM 556 C CA . ALA A 1 73 ? 5.118 -34.809 -1.103 1.00 45.78 73 ALA A CA 1
ATOM 557 C C . ALA A 1 73 ? 6.624 -34.858 -1.383 1.00 45.78 73 ALA A C 1
ATOM 559 O O . ALA A 1 73 ? 7.430 -34.635 -0.483 1.00 45.78 73 ALA A O 1
ATOM 560 N N . MET A 1 74 ? 7.007 -35.086 -2.642 1.00 45.47 74 MET A N 1
ATOM 561 C CA . MET A 1 74 ? 8.410 -35.112 -3.064 1.00 45.47 74 MET A CA 1
ATOM 562 C C . MET A 1 74 ? 9.054 -33.726 -2.944 1.00 45.47 74 MET A C 1
ATOM 564 O O . MET A 1 74 ? 10.201 -33.599 -2.520 1.00 45.47 74 MET A O 1
ATOM 568 N N . ARG A 1 75 ? 8.278 -32.677 -3.237 1.00 51.75 75 ARG A N 1
ATOM 569 C CA . ARG A 1 75 ? 8.674 -31.275 -3.055 1.00 51.75 75 ARG A CA 1
ATOM 570 C C . ARG A 1 75 ? 8.878 -30.915 -1.585 1.00 51.75 75 ARG A C 1
ATOM 572 O O . ARG A 1 75 ? 9.875 -30.284 -1.242 1.00 51.75 75 ARG A O 1
ATOM 579 N N . MET A 1 76 ? 7.971 -31.349 -0.711 1.00 50.22 76 MET A N 1
ATOM 580 C CA . MET A 1 76 ? 8.090 -31.132 0.732 1.00 50.22 76 MET A CA 1
ATOM 581 C C . MET A 1 76 ? 9.259 -31.911 1.341 1.00 50.22 76 MET A C 1
ATOM 583 O O . MET A 1 76 ? 9.988 -31.338 2.144 1.00 50.22 76 MET A O 1
ATOM 587 N N . ALA A 1 77 ? 9.497 -33.153 0.907 1.00 49.34 77 ALA A N 1
ATOM 588 C CA . ALA A 1 77 ? 10.636 -33.966 1.339 1.00 49.34 77 ALA A CA 1
ATOM 589 C C . ALA A 1 77 ? 11.989 -33.311 0.994 1.00 49.34 77 ALA A C 1
ATOM 591 O O . ALA A 1 77 ? 12.858 -33.178 1.860 1.00 49.34 77 ALA A O 1
ATOM 592 N N . LEU A 1 78 ? 12.134 -32.824 -0.246 1.00 52.44 78 LEU A N 1
ATOM 593 C CA . LEU A 1 78 ? 13.297 -32.049 -0.694 1.00 52.44 78 LEU A CA 1
ATOM 594 C C . LEU A 1 78 ? 13.504 -30.809 0.184 1.00 52.44 78 LEU A C 1
ATOM 596 O O . LEU A 1 78 ? 14.594 -30.605 0.707 1.00 52.44 78 LEU A O 1
ATOM 600 N N . LEU A 1 79 ? 12.452 -30.033 0.446 1.00 52.34 79 LEU A N 1
ATOM 601 C CA . LEU A 1 79 ? 12.535 -28.862 1.324 1.00 52.34 79 LEU A CA 1
ATOM 602 C C . LEU A 1 79 ? 12.943 -29.200 2.757 1.00 52.34 79 LEU A C 1
ATOM 604 O O . LEU A 1 79 ? 13.754 -28.486 3.341 1.00 52.34 79 LEU A O 1
ATOM 608 N N . THR A 1 80 ? 12.423 -30.293 3.318 1.00 49.19 80 THR A N 1
ATOM 609 C CA . THR A 1 80 ? 12.778 -30.737 4.673 1.00 49.19 80 THR A CA 1
ATOM 610 C C . THR A 1 80 ? 14.199 -31.275 4.792 1.00 49.19 80 THR A C 1
ATOM 612 O O . THR A 1 80 ? 14.726 -31.279 5.902 1.00 49.19 80 THR A O 1
ATOM 615 N N . SER A 1 81 ? 14.808 -31.702 3.681 1.00 48.31 81 SER A N 1
ATOM 616 C CA . SER A 1 81 ? 16.208 -32.145 3.611 1.00 48.31 81 SER A CA 1
ATOM 617 C C . SER A 1 81 ? 17.213 -31.013 3.365 1.00 48.31 81 SER A C 1
ATOM 619 O O . SER A 1 81 ? 18.411 -31.230 3.465 1.00 48.31 81 SER A O 1
ATOM 621 N N . LEU A 1 82 ? 16.754 -29.792 3.074 1.00 50.66 82 LEU A N 1
ATOM 622 C CA . LEU A 1 82 ? 17.607 -28.615 2.883 1.00 50.66 82 LEU A CA 1
ATOM 623 C C . LEU A 1 82 ? 17.694 -27.801 4.191 1.00 50.66 82 LEU A C 1
ATOM 625 O O . LEU A 1 82 ? 17.383 -26.607 4.199 1.00 50.66 82 LEU A O 1
ATOM 629 N N . ARG A 1 83 ? 18.058 -28.438 5.315 1.00 47.75 83 ARG A N 1
ATOM 630 C CA . ARG A 1 83 ? 18.259 -27.739 6.601 1.00 47.75 83 ARG A CA 1
ATOM 631 C C . ARG A 1 83 ? 19.696 -27.255 6.735 1.00 47.75 83 ARG A C 1
ATOM 633 O O . ARG A 1 83 ? 20.610 -27.824 6.149 1.00 47.75 83 ARG A O 1
ATOM 640 N N . GLU A 1 84 ? 19.904 -26.236 7.562 1.00 42.94 84 GLU A N 1
ATOM 641 C CA . GLU A 1 84 ? 21.236 -25.714 7.902 1.00 42.94 84 GLU A CA 1
ATOM 642 C C . GLU A 1 84 ? 22.142 -26.808 8.503 1.00 42.94 84 GLU A C 1
ATOM 644 O O . GLU A 1 84 ? 23.336 -26.861 8.206 1.00 42.94 84 GLU A O 1
ATOM 649 N N . GLU A 1 85 ? 21.563 -27.760 9.248 1.00 45.16 85 GLU A N 1
ATOM 650 C CA . GLU A 1 85 ? 22.290 -28.931 9.754 1.00 45.16 85 GLU A CA 1
ATOM 651 C C . GLU A 1 85 ? 22.694 -29.908 8.639 1.00 45.16 85 GLU A C 1
ATOM 653 O O . GLU A 1 85 ? 23.720 -30.578 8.740 1.00 45.16 85 GLU A O 1
ATOM 658 N N . THR A 1 86 ? 21.913 -29.977 7.557 1.00 42.12 86 THR A N 1
ATOM 659 C CA . THR A 1 86 ? 22.187 -30.843 6.403 1.00 42.12 86 THR A CA 1
ATOM 660 C C . THR A 1 86 ? 23.325 -30.295 5.547 1.00 42.12 86 THR A C 1
ATOM 662 O O . THR A 1 86 ? 24.063 -31.076 4.964 1.00 42.12 86 THR A O 1
ATOM 665 N N . PHE A 1 87 ? 23.561 -28.979 5.555 1.00 44.25 87 PHE A N 1
ATOM 666 C CA . PHE A 1 87 ? 24.722 -28.329 4.925 1.00 44.25 87 PHE A CA 1
ATOM 667 C C . PHE A 1 87 ? 25.965 -28.293 5.828 1.00 44.25 87 PHE A C 1
ATOM 669 O O . PHE A 1 87 ? 26.827 -27.425 5.691 1.00 44.25 87 PHE A O 1
ATOM 676 N N . GLY A 1 88 ? 26.066 -29.248 6.756 1.00 41.62 88 GLY A N 1
ATOM 677 C CA . GLY A 1 88 ? 27.254 -29.469 7.574 1.00 41.62 88 GLY A CA 1
ATOM 678 C C . GLY A 1 88 ? 27.530 -28.387 8.611 1.00 41.62 88 GLY A C 1
ATOM 679 O O . GLY A 1 88 ? 28.691 -28.213 8.969 1.00 41.62 88 GLY A O 1
ATOM 680 N N . GLY A 1 89 ? 26.494 -27.684 9.096 1.00 42.03 89 GLY A N 1
ATOM 681 C CA . GLY A 1 89 ? 26.577 -26.839 10.291 1.00 42.03 89 GLY A CA 1
ATOM 682 C C . GLY A 1 89 ? 27.811 -25.941 10.290 1.00 42.03 89 GLY A C 1
ATOM 683 O O . GLY A 1 89 ? 28.678 -26.062 11.155 1.00 42.03 89 GLY A O 1
ATOM 684 N N . THR A 1 90 ? 27.947 -25.089 9.276 1.00 40.66 90 THR A N 1
ATOM 685 C CA . THR A 1 90 ? 29.146 -24.266 9.132 1.00 40.66 90 THR A CA 1
ATOM 686 C C . THR A 1 90 ? 29.199 -23.219 10.238 1.00 40.66 90 T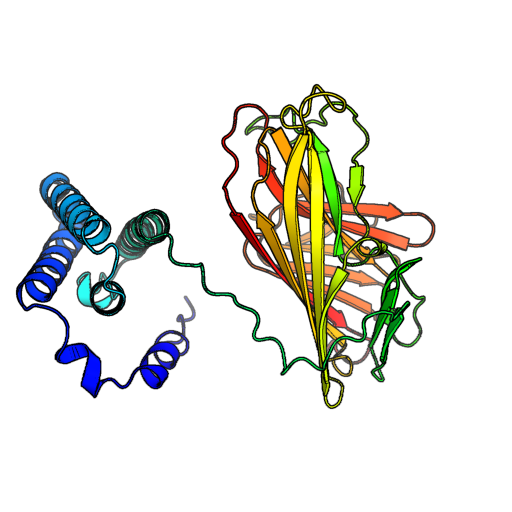HR A C 1
ATOM 688 O O . THR A 1 90 ? 28.463 -22.232 10.222 1.00 40.66 90 THR A O 1
ATOM 691 N N . GLN A 1 91 ? 30.111 -23.416 11.187 1.00 43.00 91 GLN A N 1
ATOM 692 C CA . GLN A 1 91 ? 30.603 -22.357 12.057 1.00 43.00 91 GLN A CA 1
ATOM 693 C C . GLN A 1 91 ? 31.321 -21.310 11.191 1.00 43.00 91 GLN A C 1
ATOM 695 O O . GLN A 1 91 ? 32.497 -21.459 10.875 1.00 43.00 91 GLN A O 1
ATOM 700 N N . GLY A 1 92 ? 30.605 -20.270 10.760 1.00 47.69 92 GLY A N 1
ATOM 701 C CA . GLY A 1 92 ? 31.191 -19.137 10.041 1.00 47.69 92 GLY A CA 1
ATOM 702 C C . GLY A 1 92 ? 30.184 -18.343 9.208 1.00 47.69 92 GLY A C 1
ATOM 703 O O . GLY A 1 92 ? 29.324 -18.916 8.540 1.00 47.69 92 GLY A O 1
ATOM 704 N N . GLU A 1 93 ? 30.314 -17.012 9.224 1.00 41.41 93 GLU A N 1
ATOM 705 C CA . GLU A 1 93 ? 29.410 -16.068 8.542 1.00 41.41 93 GLU A CA 1
ATOM 706 C C . GLU A 1 93 ? 29.345 -16.280 7.013 1.00 41.41 93 GLU A C 1
ATOM 708 O O . GLU A 1 93 ? 28.307 -16.028 6.403 1.00 41.41 93 GLU A O 1
ATOM 713 N N . GLU A 1 94 ? 30.404 -16.805 6.387 1.00 41.09 94 GLU A N 1
ATOM 714 C CA . GLU A 1 94 ? 30.475 -17.007 4.930 1.00 41.09 94 GLU A CA 1
ATOM 715 C C . GLU A 1 94 ? 29.688 -18.238 4.434 1.00 41.09 94 GLU A C 1
ATOM 717 O O . GLU A 1 94 ? 29.039 -18.173 3.385 1.00 41.09 94 GLU A O 1
ATOM 722 N N . GLY A 1 95 ? 29.647 -19.331 5.209 1.00 40.47 95 GLY A N 1
ATOM 723 C CA . GLY A 1 95 ? 28.876 -20.541 4.872 1.00 40.47 95 GLY A CA 1
ATOM 724 C C . GLY A 1 95 ? 27.361 -20.305 4.903 1.00 40.47 95 GLY A C 1
ATOM 725 O O . GLY A 1 95 ? 26.620 -20.782 4.034 1.00 40.47 95 GLY A O 1
ATOM 726 N N . GLY A 1 96 ? 26.901 -19.457 5.828 1.00 40.75 96 GLY A N 1
ATOM 727 C CA . GLY A 1 96 ? 25.506 -19.021 5.905 1.00 40.75 96 GLY A CA 1
ATOM 728 C C . GLY A 1 96 ? 25.068 -18.194 4.690 1.00 40.75 96 GLY A C 1
ATOM 729 O O . GLY A 1 96 ? 23.955 -18.367 4.188 1.00 40.75 96 GLY A O 1
ATOM 730 N N . VAL A 1 97 ? 25.946 -17.338 4.151 1.00 40.53 97 VAL A N 1
ATOM 731 C CA . VAL A 1 97 ? 25.653 -16.506 2.968 1.00 40.53 97 VAL A CA 1
ATOM 732 C C . VAL A 1 97 ? 25.497 -17.357 1.706 1.00 40.53 97 VAL A C 1
ATOM 734 O O . VAL A 1 97 ? 24.583 -17.107 0.911 1.00 40.53 97 VAL A O 1
ATOM 737 N N . TYR A 1 98 ? 26.332 -18.384 1.536 1.00 44.62 98 TYR A N 1
ATOM 738 C CA . TYR A 1 98 ? 26.274 -19.273 0.373 1.00 44.62 98 TYR A CA 1
ATOM 739 C C . TYR A 1 98 ? 25.045 -20.192 0.418 1.00 44.62 98 TYR A C 1
ATOM 741 O O . TYR A 1 98 ? 24.310 -20.298 -0.568 1.00 44.62 98 TYR A O 1
ATOM 749 N N . THR A 1 99 ? 24.743 -20.745 1.596 1.00 46.41 99 THR A N 1
ATOM 750 C CA . THR A 1 99 ? 23.541 -21.556 1.855 1.00 46.41 99 THR A CA 1
ATOM 751 C C . THR A 1 99 ? 22.265 -20.747 1.603 1.00 46.41 99 THR A C 1
ATOM 753 O O . THR A 1 99 ? 21.371 -21.186 0.879 1.00 46.41 99 THR A O 1
ATOM 756 N N . LEU A 1 100 ? 22.208 -19.496 2.077 1.00 44.69 100 LEU A N 1
ATOM 757 C CA . LEU A 1 100 ? 21.131 -18.555 1.749 1.00 44.69 100 LEU A CA 1
ATOM 758 C C . LEU A 1 100 ? 21.056 -18.239 0.250 1.00 44.69 100 LEU A C 1
ATOM 760 O O . LEU A 1 100 ? 19.958 -18.047 -0.273 1.00 44.69 100 LEU A O 1
ATOM 764 N N . GLY A 1 101 ? 22.188 -18.161 -0.450 1.00 45.88 101 GLY A N 1
ATOM 765 C CA . GLY A 1 101 ? 22.250 -17.954 -1.898 1.00 45.88 101 GLY A CA 1
ATOM 766 C C . GLY A 1 101 ? 21.619 -19.106 -2.682 1.00 45.88 101 GLY A C 1
ATOM 767 O O . GLY A 1 101 ? 20.768 -18.870 -3.546 1.00 45.88 101 GLY A O 1
ATOM 768 N N . VAL A 1 102 ? 21.969 -20.344 -2.326 1.00 46.78 102 VAL A N 1
ATOM 769 C CA . VAL A 1 102 ? 21.427 -21.571 -2.928 1.00 46.78 102 VAL A CA 1
ATOM 770 C C . VAL A 1 102 ? 19.948 -21.737 -2.582 1.00 46.78 102 VAL A C 1
ATOM 772 O O . VAL A 1 102 ? 19.139 -21.896 -3.493 1.00 46.78 102 VAL A O 1
ATOM 775 N N . LEU A 1 103 ? 19.548 -21.560 -1.318 1.00 47.41 103 LEU A N 1
ATOM 776 C CA . LEU A 1 103 ? 18.140 -21.598 -0.900 1.00 47.41 103 LEU A CA 1
ATOM 777 C C . LEU A 1 103 ? 17.296 -20.516 -1.587 1.00 47.41 103 LEU A C 1
ATOM 779 O O . LEU A 1 103 ? 16.161 -20.771 -1.977 1.00 47.41 103 LEU A O 1
ATOM 783 N N . ARG A 1 104 ? 17.836 -19.309 -1.802 1.00 45.84 104 ARG A N 1
ATOM 784 C CA . ARG A 1 104 ? 17.148 -18.242 -2.556 1.00 45.84 104 ARG A CA 1
ATOM 785 C C . ARG A 1 104 ? 17.015 -18.566 -4.039 1.00 45.84 104 ARG A C 1
ATOM 787 O O . ARG A 1 104 ? 16.030 -18.151 -4.652 1.00 45.84 104 ARG A O 1
ATOM 794 N N . ARG A 1 105 ? 18.001 -19.250 -4.624 1.00 44.81 105 ARG A N 1
ATOM 795 C CA . ARG A 1 105 ? 17.986 -19.666 -6.030 1.00 44.81 105 ARG A CA 1
ATOM 796 C C . ARG A 1 105 ? 17.034 -20.840 -6.242 1.00 44.81 105 ARG A C 1
ATOM 798 O O . ARG A 1 105 ? 16.204 -20.761 -7.139 1.00 44.81 105 ARG A O 1
ATOM 805 N N . LEU A 1 106 ? 17.052 -21.829 -5.352 1.00 45.06 106 LEU A N 1
ATOM 806 C CA . LEU A 1 106 ? 16.068 -22.906 -5.308 1.00 45.06 106 LEU A CA 1
ATOM 807 C C . LEU A 1 106 ? 14.666 -22.333 -5.071 1.00 45.06 106 LEU A C 1
ATOM 809 O O . LEU A 1 106 ? 13.776 -22.595 -5.858 1.00 45.06 106 LEU A O 1
ATOM 813 N N . ALA A 1 107 ? 14.447 -21.443 -4.098 1.00 44.59 107 ALA A N 1
ATOM 814 C CA . ALA A 1 107 ? 13.130 -20.827 -3.871 1.00 44.59 107 ALA A CA 1
ATOM 815 C C . ALA A 1 107 ? 12.616 -19.986 -5.056 1.00 44.59 107 ALA A C 1
ATOM 817 O O . ALA A 1 107 ? 11.414 -19.749 -5.159 1.00 44.59 107 ALA A O 1
ATOM 818 N N . ARG A 1 108 ? 13.511 -19.508 -5.932 1.00 43.47 108 ARG A N 1
ATOM 819 C CA . ARG A 1 108 ? 13.152 -18.864 -7.205 1.00 43.47 108 ARG A CA 1
ATOM 820 C C . ARG A 1 108 ? 12.766 -19.881 -8.279 1.00 43.47 108 ARG A C 1
ATOM 822 O O . ARG A 1 108 ? 11.814 -19.619 -8.996 1.00 43.47 108 ARG A O 1
ATOM 829 N N . LEU A 1 109 ? 13.491 -20.996 -8.374 1.00 40.72 109 LEU A N 1
ATOM 830 C CA . LEU A 1 109 ? 13.223 -22.083 -9.325 1.00 40.72 109 LEU A CA 1
ATOM 831 C C . LEU A 1 109 ? 11.970 -22.883 -8.956 1.00 40.72 109 LEU A C 1
ATOM 833 O O . LEU A 1 109 ? 11.231 -23.323 -9.821 1.00 40.72 109 LEU A O 1
ATOM 837 N N . MET A 1 110 ? 11.700 -23.028 -7.662 1.00 39.84 110 MET A N 1
ATOM 838 C CA . MET A 1 110 ? 10.622 -23.864 -7.152 1.00 39.84 110 MET A CA 1
ATOM 839 C C . MET A 1 110 ? 9.226 -23.231 -7.261 1.00 39.84 110 MET A C 1
ATOM 841 O O . MET A 1 110 ? 8.268 -23.838 -6.788 1.00 39.84 110 MET A O 1
ATOM 845 N N . GLU A 1 111 ? 9.115 -22.000 -7.787 1.00 42.31 111 GLU A N 1
ATOM 846 C CA . GLU A 1 111 ? 7.910 -21.150 -7.734 1.00 42.31 111 GLU A CA 1
ATOM 847 C C . GLU A 1 111 ? 7.158 -21.251 -6.399 1.00 42.31 111 GLU A C 1
ATOM 849 O O . GLU A 1 111 ? 5.933 -21.110 -6.362 1.00 42.31 111 GLU A O 1
ATOM 854 N N . LEU A 1 112 ? 7.871 -21.520 -5.289 1.00 35.31 112 LEU A N 1
ATOM 855 C CA . LEU A 1 112 ? 7.208 -21.760 -4.018 1.00 35.31 112 LEU A CA 1
ATOM 856 C C . LEU A 1 112 ? 6.351 -20.536 -3.767 1.00 35.31 112 LEU A C 1
ATOM 858 O O . LEU A 1 112 ? 6.906 -19.425 -3.753 1.00 35.31 112 LEU A O 1
ATOM 862 N N . PRO A 1 113 ? 5.022 -20.700 -3.627 1.00 37.16 113 PRO A N 1
ATOM 863 C CA . PRO A 1 113 ? 4.155 -19.581 -3.358 1.00 37.16 113 PRO A CA 1
ATOM 864 C C . PRO A 1 113 ? 4.694 -19.009 -2.065 1.00 37.16 113 PRO A C 1
ATOM 866 O O . PRO A 1 113 ? 4.581 -19.641 -1.019 1.00 37.16 113 PRO A O 1
ATOM 869 N N . ARG A 1 114 ? 5.401 -17.876 -2.159 1.00 36.78 114 ARG A N 1
ATOM 870 C CA . ARG A 1 114 ? 6.065 -17.269 -1.012 1.00 36.78 114 ARG A CA 1
ATOM 871 C C . ARG A 1 114 ? 4.986 -17.083 0.032 1.00 36.78 114 ARG A C 1
ATOM 873 O O . ARG A 1 114 ? 4.104 -16.236 -0.128 1.00 36.78 114 ARG A O 1
ATOM 880 N N . PHE A 1 115 ? 5.033 -17.944 1.041 1.00 33.34 115 PHE A N 1
ATOM 881 C CA . PHE A 1 115 ? 4.071 -17.992 2.112 1.00 33.34 115 PHE A CA 1
ATOM 882 C C . PHE A 1 115 ? 4.065 -16.627 2.775 1.00 33.34 115 PHE A C 1
ATOM 884 O O . PHE A 1 115 ? 5.025 -16.184 3.396 1.00 33.34 115 PHE A O 1
ATOM 891 N N . SER A 1 116 ? 2.964 -15.930 2.563 1.00 35.06 116 SER A N 1
ATOM 892 C CA . SER A 1 116 ? 2.414 -14.895 3.423 1.00 35.06 116 SER A CA 1
ATOM 893 C C . SER A 1 116 ? 0.954 -14.749 3.010 1.00 35.06 116 SER A C 1
ATOM 895 O O . SER A 1 116 ? 0.484 -13.654 2.709 1.00 35.06 116 SER A O 1
ATOM 897 N N . ALA A 1 117 ? 0.234 -15.874 2.913 1.00 33.84 117 ALA A N 1
ATOM 898 C CA . ALA A 1 117 ? -1.214 -15.814 2.927 1.00 33.84 117 ALA A CA 1
ATOM 899 C C . ALA A 1 117 ? -1.578 -15.247 4.298 1.00 33.84 117 ALA A C 1
ATOM 901 O O . ALA A 1 117 ? -1.444 -15.909 5.320 1.00 33.84 117 ALA A O 1
ATOM 902 N N . LEU A 1 118 ? -1.941 -13.971 4.328 1.00 37.44 118 LEU A N 1
ATOM 903 C CA . LEU A 1 118 ? -2.561 -13.376 5.495 1.00 37.44 118 LEU A CA 1
ATOM 904 C C . LEU A 1 118 ? -3.844 -14.183 5.719 1.00 37.44 118 LEU A C 1
ATOM 906 O O . LEU A 1 118 ? -4.743 -14.122 4.874 1.00 37.44 118 LEU A O 1
ATOM 910 N N . GLU A 1 119 ? -3.865 -15.013 6.768 1.00 40.44 119 GLU A N 1
ATOM 911 C CA . GLU A 1 119 ? -5.045 -15.787 7.152 1.00 40.44 119 GLU A CA 1
ATOM 912 C C . GLU A 1 119 ? -6.180 -14.795 7.391 1.00 40.44 119 GLU A C 1
ATOM 914 O O . GLU A 1 119 ? -6.172 -14.006 8.340 1.00 40.44 119 GLU A O 1
ATOM 919 N N . LEU A 1 120 ? -7.115 -14.765 6.445 1.00 44.03 120 LEU A N 1
ATOM 920 C CA . LEU A 1 120 ? -8.317 -13.966 6.565 1.00 44.03 120 LEU A CA 1
ATOM 921 C C . LEU A 1 120 ? -9.190 -14.652 7.613 1.00 44.03 120 LEU A C 1
ATOM 923 O O . LEU A 1 120 ? -9.378 -15.868 7.565 1.00 44.03 120 LEU A O 1
ATOM 927 N N . LEU A 1 121 ? -9.740 -13.870 8.545 1.00 47.38 121 LEU A N 1
ATOM 928 C CA . LEU A 1 121 ? -10.808 -14.364 9.410 1.00 47.38 121 LEU A CA 1
ATOM 929 C C . LEU A 1 121 ? -11.920 -14.974 8.532 1.00 47.38 121 LEU A C 1
ATOM 931 O O . LEU A 1 121 ? -12.108 -14.500 7.404 1.00 47.38 121 LEU A O 1
ATOM 935 N N . PRO A 1 122 ? -12.660 -15.985 9.029 1.00 49.66 122 PRO A N 1
ATOM 936 C CA . PRO A 1 122 ? -13.763 -16.593 8.293 1.00 49.66 122 PRO A CA 1
ATOM 937 C C . PRO A 1 122 ? -14.641 -15.500 7.679 1.00 49.66 122 PRO A C 1
ATOM 939 O O . PRO A 1 122 ? -1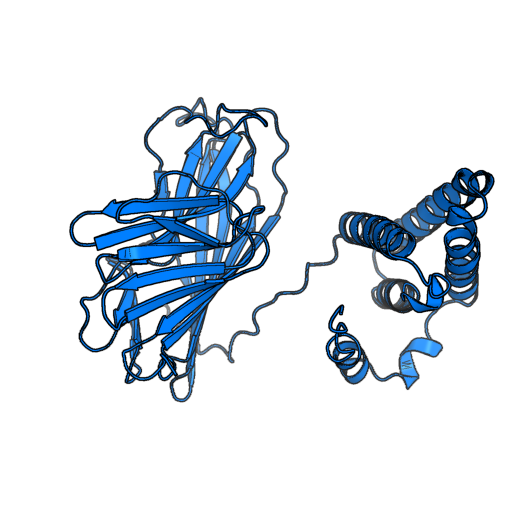5.116 -14.610 8.396 1.00 49.66 122 PRO A O 1
ATOM 942 N N . SER A 1 123 ? -14.752 -15.505 6.348 1.00 55.44 123 SER A N 1
ATOM 943 C CA . SER A 1 123 ? -15.433 -14.428 5.641 1.00 55.44 123 SER A CA 1
ATOM 944 C C . SER A 1 123 ? -16.938 -14.563 5.818 1.00 55.44 123 SER A C 1
ATOM 946 O O . SER A 1 123 ? -17.512 -15.652 5.737 1.00 55.44 123 SER A O 1
ATOM 948 N N . GLU A 1 124 ? -17.593 -13.438 6.067 1.00 59.94 124 GLU A N 1
ATOM 949 C CA . GLU A 1 124 ? -19.045 -13.375 6.003 1.00 59.94 124 GLU A CA 1
ATOM 950 C C . GLU A 1 124 ? -19.490 -13.382 4.534 1.00 59.94 124 GLU A C 1
ATOM 952 O O . GLU A 1 124 ? -18.752 -12.977 3.628 1.00 59.94 124 GLU A O 1
ATOM 957 N N . LYS A 1 125 ? -20.724 -13.831 4.268 1.00 62.09 125 LYS A N 1
ATOM 958 C CA . LYS A 1 125 ? -21.305 -13.727 2.923 1.00 62.09 125 LYS A CA 1
ATOM 959 C C . LYS A 1 125 ? -21.345 -12.256 2.510 1.00 62.09 125 LYS A C 1
ATOM 961 O O . LYS A 1 125 ? -22.085 -11.472 3.093 1.00 62.09 125 LYS A O 1
ATOM 966 N N . ILE A 1 126 ? -20.597 -11.904 1.467 1.00 65.00 126 ILE A N 1
ATOM 967 C CA . ILE A 1 126 ? -20.561 -10.540 0.934 1.00 65.00 126 ILE A CA 1
ATOM 968 C C . ILE A 1 126 ? -21.874 -10.245 0.216 1.00 65.00 126 ILE A C 1
ATOM 970 O O . ILE A 1 126 ? -22.180 -10.887 -0.796 1.00 65.00 126 ILE A O 1
ATOM 974 N N . PRO A 1 127 ? -22.660 -9.262 0.677 1.00 63.50 127 PRO A N 1
ATOM 975 C CA . PRO A 1 127 ? -23.889 -8.909 -0.006 1.00 63.50 127 PRO A CA 1
ATOM 976 C C . PRO A 1 127 ? -23.570 -8.246 -1.349 1.00 63.50 127 PRO A C 1
ATOM 978 O O . PRO A 1 127 ? -22.656 -7.430 -1.469 1.00 63.50 127 PRO A O 1
ATOM 981 N N . LYS A 1 128 ? -24.367 -8.561 -2.377 1.00 60.72 128 LYS A N 1
ATOM 982 C CA . LYS A 1 128 ? -24.146 -8.099 -3.763 1.00 60.72 128 LYS A CA 1
ATOM 983 C C . LYS A 1 128 ? -24.115 -6.569 -3.919 1.00 60.72 128 LYS A C 1
ATOM 985 O O . LYS A 1 128 ? -23.602 -6.069 -4.918 1.00 60.72 128 LYS A O 1
ATOM 990 N N . ARG A 1 129 ? -24.699 -5.817 -2.978 1.00 62.06 129 ARG A N 1
ATOM 991 C CA . ARG A 1 129 ? -24.847 -4.355 -3.040 1.00 62.06 129 ARG A CA 1
ATOM 992 C C . ARG A 1 129 ? -24.619 -3.715 -1.671 1.00 62.06 129 ARG A C 1
ATOM 994 O O . ARG A 1 129 ? -25.565 -3.262 -1.042 1.00 62.06 129 ARG A O 1
ATOM 1001 N N . ILE A 1 130 ? -23.366 -3.646 -1.227 1.00 67.56 130 ILE A N 1
ATOM 1002 C CA . ILE A 1 130 ? -22.983 -2.756 -0.124 1.00 67.56 130 ILE A CA 1
ATOM 1003 C C . ILE A 1 130 ? -22.244 -1.533 -0.687 1.00 67.56 130 ILE A C 1
ATOM 1005 O O . ILE A 1 130 ? -21.221 -1.697 -1.359 1.00 67.56 130 ILE A O 1
ATOM 1009 N N . PRO A 1 131 ? -22.738 -0.303 -0.442 1.00 75.81 131 PRO A N 1
ATOM 1010 C CA . PRO A 1 131 ? -22.046 0.917 -0.847 1.00 75.81 131 PRO A CA 1
ATOM 1011 C C . PRO A 1 131 ? -20.879 1.275 0.088 1.00 75.81 131 PRO A C 1
ATOM 1013 O O . PRO A 1 131 ? -19.993 2.030 -0.324 1.00 75.81 131 PRO A O 1
ATOM 1016 N N . ARG A 1 132 ? -20.878 0.745 1.325 1.00 89.88 132 ARG A N 1
ATOM 1017 C CA . ARG A 1 132 ? -19.923 1.087 2.384 1.00 89.88 132 ARG A CA 1
ATOM 1018 C C . ARG A 1 132 ? -19.768 -0.011 3.448 1.00 89.88 132 ARG A C 1
ATOM 1020 O O . ARG A 1 132 ? -20.770 -0.511 3.943 1.00 89.88 132 ARG A O 1
ATOM 1027 N N . TYR A 1 133 ? -18.534 -0.308 3.849 1.00 90.31 133 TYR A N 1
ATOM 1028 C CA . TYR A 1 133 ? -18.212 -1.063 5.066 1.00 90.31 133 TYR A CA 1
ATOM 1029 C C . TYR A 1 133 ? -17.627 -0.126 6.114 1.00 90.31 133 TYR A C 1
ATOM 1031 O O . TYR A 1 133 ? -16.820 0.740 5.778 1.00 90.31 133 TYR A O 1
ATOM 1039 N N . GLU A 1 134 ? -18.006 -0.320 7.373 1.00 92.81 134 GLU A N 1
ATOM 1040 C CA . GLU A 1 134 ? -17.465 0.413 8.515 1.00 92.81 134 GLU A CA 1
ATOM 1041 C C . GLU A 1 134 ? -17.029 -0.568 9.602 1.00 92.81 134 GLU A C 1
ATOM 1043 O O . GLU A 1 134 ? -17.783 -1.450 10.015 1.00 92.81 134 GLU A O 1
ATOM 1048 N N . PHE A 1 135 ? -15.813 -0.376 10.093 1.00 93.31 135 PHE A N 1
ATOM 1049 C CA . PHE A 1 135 ? -15.227 -1.098 11.205 1.00 93.31 135 PHE A CA 1
ATOM 1050 C C . PHE A 1 135 ? -14.837 -0.059 12.249 1.00 93.31 135 PHE A C 1
ATOM 1052 O O . PHE A 1 135 ? -13.973 0.774 11.998 1.00 93.31 135 PHE A O 1
ATOM 1059 N N . LYS A 1 136 ? -15.509 -0.078 13.397 1.00 92.81 136 LYS A N 1
ATOM 1060 C CA . LYS A 1 136 ? -15.259 0.859 14.496 1.00 92.81 136 LYS A CA 1
ATOM 1061 C C . LYS A 1 136 ? -14.603 0.106 15.649 1.00 92.81 136 LYS A C 1
ATOM 1063 O O . LYS A 1 136 ? -15.139 -0.932 16.048 1.00 92.81 136 LYS A O 1
ATOM 1068 N N . GLY A 1 137 ? -13.471 0.600 16.125 1.00 91.12 137 GLY A N 1
ATOM 1069 C CA . GLY A 1 137 ? -12.934 0.314 17.454 1.00 91.12 137 GLY A CA 1
ATOM 1070 C C . GLY A 1 137 ? -12.878 1.603 18.267 1.00 91.12 137 GLY A C 1
ATOM 1071 O O . GLY A 1 137 ? -13.204 2.677 17.745 1.00 91.12 137 GLY A O 1
ATOM 1072 N N . ASP A 1 138 ? -12.464 1.503 19.523 1.00 89.56 138 ASP A N 1
ATOM 1073 C CA . ASP A 1 138 ? -12.393 2.652 20.424 1.00 89.56 138 ASP A CA 1
ATOM 1074 C C . ASP A 1 138 ? -11.271 3.613 20.030 1.00 89.56 138 ASP A C 1
ATOM 1076 O O . ASP A 1 138 ? -11.396 4.825 20.223 1.00 89.56 138 ASP A O 1
ATOM 1080 N N . ILE A 1 139 ? -10.186 3.082 19.458 1.00 90.75 139 ILE A N 1
ATOM 1081 C CA . ILE A 1 139 ? -9.004 3.855 19.075 1.00 90.75 139 ILE A CA 1
ATOM 1082 C C . ILE A 1 139 ? -8.988 4.164 17.575 1.00 90.75 139 ILE A C 1
ATOM 1084 O O . ILE A 1 139 ? -8.793 5.316 17.179 1.00 90.75 139 ILE A O 1
ATOM 1088 N N . LEU A 1 140 ? -9.190 3.152 16.734 1.00 93.00 140 LEU A N 1
ATOM 1089 C CA . LEU A 1 140 ? -9.121 3.270 15.281 1.00 93.00 140 LEU A CA 1
ATOM 1090 C C . LEU A 1 140 ? -10.456 2.880 14.644 1.00 93.00 140 LEU A C 1
ATOM 1092 O O . LEU A 1 140 ? -11.067 1.865 14.960 1.00 93.00 140 LEU A O 1
ATOM 1096 N N . SER A 1 141 ? -10.892 3.664 13.671 1.00 94.56 141 SER A N 1
ATOM 1097 C CA . SER A 1 141 ? -12.000 3.330 12.787 1.00 94.56 141 SER A CA 1
ATOM 1098 C C . SER A 1 141 ? -11.501 3.212 11.353 1.00 94.56 141 SER A C 1
ATOM 1100 O O . SER A 1 141 ? -10.712 4.030 10.884 1.00 94.56 141 SER A O 1
ATOM 1102 N N . LEU A 1 142 ? -11.978 2.198 10.635 1.00 95.62 142 LEU A N 1
ATOM 1103 C CA . LEU A 1 142 ? -11.723 1.995 9.215 1.00 95.62 142 LEU A CA 1
ATOM 1104 C C . LEU A 1 142 ? -13.045 1.968 8.456 1.00 95.62 142 LEU A C 1
ATOM 1106 O O . LEU A 1 142 ? -13.998 1.316 8.872 1.00 95.62 142 LEU A O 1
ATOM 1110 N N . ALA A 1 143 ? -13.106 2.624 7.305 1.00 94.69 143 ALA A N 1
ATOM 1111 C CA . ALA A 1 143 ? -14.249 2.522 6.415 1.00 94.69 143 ALA A CA 1
ATOM 1112 C C . ALA A 1 143 ? -13.793 2.337 4.973 1.00 94.69 143 ALA A C 1
ATOM 1114 O O . ALA A 1 143 ? -12.801 2.911 4.540 1.00 94.69 143 ALA A O 1
ATOM 1115 N N . TRP A 1 144 ? -14.543 1.548 4.215 1.00 95.12 144 TRP A N 1
ATOM 1116 C CA . TRP A 1 144 ? -14.407 1.476 2.768 1.00 95.12 144 TRP A CA 1
ATOM 1117 C C . TRP A 1 144 ? -15.716 1.904 2.125 1.00 95.12 144 TRP A C 1
ATOM 1119 O O . TRP A 1 144 ? -16.776 1.458 2.552 1.00 95.12 144 TRP A O 1
ATOM 1129 N N . SER A 1 145 ? -15.670 2.726 1.080 1.00 92.06 145 SER A N 1
ATOM 1130 C CA . SER A 1 145 ? -16.846 3.031 0.262 1.00 92.06 145 SER A CA 1
ATOM 1131 C C . SER A 1 145 ? -16.491 3.211 -1.208 1.00 92.06 145 SER A C 1
ATOM 1133 O O . SER A 1 145 ? -15.367 3.582 -1.550 1.00 92.06 145 SER A O 1
ATOM 1135 N N . LYS A 1 146 ? -17.482 3.032 -2.088 1.00 86.88 146 LYS A N 1
ATOM 1136 C CA . LYS A 1 146 ? -17.305 3.278 -3.530 1.00 86.88 146 LYS A CA 1
ATOM 1137 C C . LYS A 1 146 ? -16.998 4.740 -3.880 1.00 86.88 146 LYS A C 1
ATOM 1139 O O . LYS A 1 146 ? -16.402 4.985 -4.921 1.00 86.88 146 LYS A O 1
ATOM 1144 N N . GLY A 1 147 ? -17.421 5.696 -3.048 1.00 84.31 147 GLY A N 1
ATOM 1145 C CA . GLY A 1 147 ? -17.205 7.130 -3.282 1.00 84.31 147 GLY A CA 1
ATOM 1146 C C . GLY A 1 147 ? -15.931 7.685 -2.637 1.00 84.31 147 GLY A C 1
ATOM 1147 O O . GLY A 1 147 ? -15.306 8.578 -3.198 1.00 84.31 147 GLY A O 1
ATOM 1148 N N . GLY A 1 148 ? -15.537 7.156 -1.474 1.00 82.75 148 GLY A N 1
ATOM 1149 C CA . GLY A 1 148 ? -14.414 7.675 -0.679 1.00 82.75 148 GLY A CA 1
ATOM 1150 C C . GLY A 1 148 ? -13.171 6.783 -0.649 1.00 82.75 148 GLY A C 1
ATOM 1151 O O . GLY A 1 148 ? -12.108 7.227 -0.223 1.00 82.75 148 GLY A O 1
ATOM 1152 N N . GLY A 1 149 ? -13.276 5.535 -1.108 1.00 91.69 149 GLY A N 1
ATOM 1153 C CA . GLY A 1 149 ? -12.201 4.558 -0.982 1.00 91.69 149 GLY A CA 1
ATOM 1154 C C . GLY A 1 149 ? -12.036 4.053 0.433 1.00 91.69 149 GLY A C 1
ATOM 1155 O O . GLY A 1 149 ? -13.002 4.017 1.193 1.00 91.69 149 GLY A O 1
ATOM 1156 N N . LEU A 1 150 ? -10.824 3.599 0.740 1.00 95.00 150 LEU A N 1
ATOM 1157 C CA . LEU A 1 150 ? -10.457 3.190 2.082 1.00 95.00 150 LEU A CA 1
ATOM 1158 C C . LEU A 1 150 ? -10.026 4.433 2.864 1.00 95.00 150 LEU A C 1
ATOM 1160 O O . LEU A 1 150 ? -9.148 5.186 2.431 1.00 95.00 150 LEU A O 1
ATOM 1164 N N . SER A 1 151 ? -10.673 4.644 3.997 1.00 94.88 151 SER A N 1
ATOM 1165 C CA . SER A 1 151 ? -10.412 5.734 4.920 1.00 94.88 151 SER A CA 1
ATOM 1166 C C . SER A 1 151 ? -10.185 5.183 6.314 1.00 94.88 151 SER A C 1
ATOM 1168 O O . SER A 1 151 ? -10.802 4.190 6.704 1.00 94.88 151 SER A O 1
ATOM 1170 N N . TRP A 1 152 ? -9.354 5.870 7.079 1.00 94.88 152 TRP A N 1
ATOM 1171 C CA . TRP A 1 152 ? -9.140 5.586 8.490 1.00 94.88 152 TRP A CA 1
ATOM 1172 C C . TRP A 1 152 ? -9.287 6.847 9.331 1.00 94.88 152 TRP A C 1
ATOM 1174 O O . TRP A 1 152 ? -9.052 7.962 8.861 1.00 94.88 152 TRP A O 1
ATOM 1184 N N . GLU A 1 153 ? -9.697 6.665 10.572 1.00 93.50 153 GLU A N 1
ATOM 1185 C CA . GLU A 1 153 ? -9.891 7.732 11.539 1.00 93.50 153 GLU A CA 1
ATOM 1186 C C . GLU A 1 153 ? -9.390 7.252 12.892 1.00 93.50 153 GLU A C 1
ATOM 1188 O O . GLU A 1 153 ? -9.772 6.184 13.360 1.00 93.50 153 GLU A O 1
ATOM 1193 N N . TRP A 1 154 ? -8.517 8.040 13.504 1.00 90.25 154 TRP A N 1
ATOM 1194 C CA . TRP A 1 154 ? -8.021 7.790 14.848 1.00 90.25 154 TRP A CA 1
ATOM 1195 C C . TRP A 1 154 ? -8.793 8.644 15.842 1.00 90.25 154 TRP A C 1
ATOM 1197 O O . TRP A 1 154 ? -9.105 9.797 15.539 1.00 90.25 154 TRP A O 1
ATOM 1207 N N . LYS A 1 155 ? -9.050 8.123 17.041 1.00 89.31 155 LYS A N 1
ATOM 1208 C CA . LYS A 1 155 ? -9.751 8.844 18.104 1.00 89.31 155 LYS A CA 1
ATOM 1209 C C . LYS A 1 155 ? -9.109 10.211 18.359 1.00 89.31 155 LYS A C 1
ATOM 1211 O O . LYS A 1 155 ? -7.942 10.313 18.727 1.00 89.31 155 LYS A O 1
ATOM 1216 N N . GLY A 1 156 ? -9.887 11.275 18.164 1.00 86.50 156 GLY A N 1
ATOM 1217 C CA . GLY A 1 156 ? -9.434 12.655 18.366 1.00 86.50 156 GLY A CA 1
ATOM 1218 C C . GLY A 1 156 ? -8.604 13.244 17.218 1.00 86.50 156 GLY A C 1
ATOM 1219 O O . GLY A 1 156 ? -8.161 14.386 17.325 1.00 86.50 156 GLY A O 1
ATOM 1220 N N . LEU A 1 157 ? -8.414 12.516 16.114 1.00 88.62 157 LEU A N 1
ATOM 1221 C CA . LEU A 1 157 ? -7.831 13.035 14.878 1.00 88.62 157 LEU A CA 1
ATOM 1222 C C . LEU A 1 157 ? -8.870 13.048 13.762 1.00 88.62 157 LEU A C 1
ATOM 1224 O O . LEU A 1 157 ? -9.899 12.384 13.805 1.00 88.62 157 LEU A O 1
ATOM 1228 N N . ARG A 1 158 ? -8.576 13.811 12.714 1.00 87.12 158 ARG A N 1
ATOM 1229 C CA . ARG A 1 158 ? -9.409 13.834 11.512 1.00 87.12 158 ARG A CA 1
ATOM 1230 C C . ARG A 1 158 ? -9.326 12.520 10.735 1.00 87.12 158 ARG A C 1
ATOM 1232 O O . ARG A 1 158 ? -8.259 11.912 10.618 1.00 87.12 158 ARG A O 1
ATOM 1239 N N . SER A 1 159 ? -10.430 12.186 10.082 1.00 91.44 159 SER A N 1
ATOM 1240 C CA . SER A 1 159 ? -10.483 11.129 9.078 1.00 91.44 159 SER A CA 1
ATOM 1241 C C . SER A 1 159 ? -9.577 11.439 7.877 1.00 91.44 159 SER A C 1
ATOM 1243 O O . SER A 1 159 ? -9.479 12.580 7.412 1.00 91.44 159 SER A O 1
ATOM 1245 N N . CYS A 1 160 ? -8.889 10.411 7.384 1.00 92.50 160 CYS A N 1
ATOM 1246 C CA . CYS A 1 160 ? -8.013 10.466 6.221 1.00 92.50 160 CYS A CA 1
ATOM 1247 C C . CYS A 1 160 ? -8.439 9.433 5.177 1.00 92.50 160 CYS A C 1
ATOM 1249 O O . CYS A 1 160 ? -8.628 8.260 5.494 1.00 92.50 160 CYS A O 1
ATOM 1251 N N . ASN A 1 161 ? -8.528 9.872 3.921 1.00 92.38 161 ASN A N 1
ATOM 1252 C CA . ASN A 1 161 ? -8.903 9.047 2.770 1.00 92.38 161 ASN A CA 1
ATOM 1253 C C . ASN A 1 161 ? -7.672 8.662 1.939 1.00 92.38 161 ASN A C 1
ATOM 1255 O O . ASN A 1 161 ? -6.587 9.192 2.155 1.00 92.38 161 ASN A O 1
ATOM 1259 N N . GLU A 1 162 ? -7.874 7.812 0.929 1.00 92.31 162 GLU A N 1
ATOM 1260 C CA . GLU A 1 162 ? -6.834 7.301 0.015 1.00 92.31 162 GLU A CA 1
ATOM 1261 C C . GLU A 1 162 ? -5.891 6.259 0.645 1.00 92.31 162 GLU A C 1
ATOM 1263 O O . GLU A 1 162 ? -4.887 5.900 0.026 1.00 92.31 162 GLU A O 1
ATOM 1268 N N . LEU A 1 163 ? -6.234 5.704 1.815 1.00 95.56 163 LEU A N 1
ATOM 1269 C CA . LEU A 1 163 ? -5.437 4.663 2.464 1.00 95.56 163 LEU A CA 1
ATOM 1270 C C . LEU A 1 163 ? -5.249 3.458 1.534 1.00 95.56 163 LEU A C 1
ATOM 1272 O O . LEU A 1 163 ? -6.201 2.952 0.942 1.00 95.56 163 LEU A O 1
ATOM 1276 N N . PHE A 1 164 ? -4.000 3.018 1.399 1.00 96.00 164 PHE A N 1
ATOM 1277 C CA . PHE A 1 164 ? -3.582 1.918 0.534 1.00 96.00 164 PHE A CA 1
ATOM 1278 C C . PHE A 1 164 ? -4.010 2.076 -0.929 1.00 96.00 164 PHE A C 1
ATOM 1280 O O . PHE A 1 164 ? -4.175 1.089 -1.639 1.00 96.00 164 PHE A O 1
ATOM 1287 N N . SER A 1 165 ? -4.169 3.311 -1.407 1.00 96.19 165 SER A N 1
ATOM 1288 C CA . SER A 1 165 ? -4.305 3.567 -2.842 1.00 96.19 165 SER A CA 1
ATOM 1289 C C . SER A 1 165 ? -2.971 3.330 -3.543 1.00 96.19 165 SER A C 1
ATOM 1291 O O . SER A 1 165 ? -1.909 3.528 -2.951 1.00 96.19 165 SER A O 1
ATOM 1293 N N . LEU A 1 166 ? -3.020 2.925 -4.810 1.00 96.25 166 LEU A N 1
ATOM 1294 C CA . LEU A 1 166 ? -1.814 2.769 -5.613 1.00 96.25 166 LEU A CA 1
ATOM 1295 C C . LEU A 1 166 ? -1.539 4.008 -6.437 1.00 96.25 166 LEU A C 1
ATOM 1297 O O . LEU A 1 166 ? -2.442 4.655 -6.969 1.00 96.25 166 LEU A O 1
ATOM 1301 N N . GLU A 1 167 ? -0.261 4.280 -6.606 1.00 95.81 167 GLU A N 1
ATOM 1302 C CA . GLU A 1 167 ? 0.233 5.289 -7.509 1.00 95.81 167 GLU A CA 1
ATOM 1303 C C . GLU A 1 167 ? 1.254 4.661 -8.458 1.00 95.81 167 GLU A C 1
ATOM 1305 O O . GLU A 1 167 ? 2.197 4.007 -8.019 1.00 95.81 167 GLU A O 1
ATOM 1310 N N . VAL A 1 168 ? 1.042 4.831 -9.761 1.00 94.56 168 VAL A N 1
ATOM 1311 C CA . VAL A 1 168 ? 1.874 4.249 -10.817 1.00 94.56 168 VAL A CA 1
ATOM 1312 C C . VAL A 1 168 ? 2.439 5.362 -11.683 1.00 94.56 168 VAL A C 1
ATOM 1314 O O . VAL A 1 168 ? 1.702 6.239 -12.138 1.00 94.56 168 VAL A O 1
ATOM 1317 N N . GLN A 1 169 ? 3.739 5.311 -11.937 1.00 93.31 169 GLN A N 1
ATOM 1318 C CA . GLN A 1 169 ? 4.454 6.288 -12.750 1.00 93.31 169 GLN A CA 1
ATOM 1319 C C . GLN A 1 169 ? 5.424 5.563 -13.677 1.00 93.31 169 GLN A C 1
ATOM 1321 O O . GLN A 1 169 ? 6.018 4.566 -13.268 1.00 93.31 169 GLN A O 1
ATOM 1326 N N . GLY A 1 170 ? 5.595 6.059 -14.902 1.00 92.19 170 GLY A N 1
ATOM 1327 C CA . GLY A 1 170 ? 6.671 5.577 -15.765 1.00 92.19 170 GLY A CA 1
ATOM 1328 C C . GLY A 1 170 ? 8.031 5.843 -15.116 1.00 92.19 170 GLY A C 1
ATOM 1329 O O . GLY A 1 170 ? 8.200 6.862 -14.443 1.00 92.19 170 GLY A O 1
ATOM 1330 N N . ASP A 1 171 ? 8.979 4.936 -15.309 1.00 90.38 171 ASP A N 1
ATOM 1331 C CA . ASP A 1 171 ? 10.360 5.060 -14.850 1.00 90.38 171 ASP A CA 1
ATOM 1332 C C . ASP A 1 171 ? 11.306 4.920 -16.042 1.00 90.38 171 ASP A C 1
ATOM 1334 O O . ASP A 1 171 ? 11.541 3.821 -16.546 1.00 90.38 171 ASP A O 1
ATOM 1338 N N . ARG A 1 172 ? 11.825 6.062 -16.493 1.00 87.00 172 ARG A N 1
ATOM 1339 C CA . ARG A 1 172 ? 12.851 6.169 -17.541 1.00 87.00 172 ARG A CA 1
ATOM 1340 C C . ARG A 1 172 ? 14.266 6.130 -16.988 1.00 87.00 172 ARG A C 1
ATOM 1342 O O . ARG A 1 172 ? 15.222 6.278 -17.741 1.00 87.00 172 ARG A O 1
ATOM 1349 N N . GLY A 1 173 ? 14.392 6.024 -15.671 1.00 81.62 173 GLY A N 1
ATOM 1350 C CA . GLY A 1 173 ? 15.684 5.935 -15.032 1.00 81.62 173 GLY A CA 1
ATOM 1351 C C . GLY A 1 173 ? 16.388 4.626 -15.368 1.00 81.62 173 GLY A C 1
ATOM 1352 O O . GLY A 1 173 ? 15.961 3.843 -16.213 1.00 81.62 173 GLY A O 1
ATOM 1353 N N . GLY A 1 174 ? 17.462 4.375 -14.637 1.00 76.56 174 GLY A N 1
ATOM 1354 C CA . GLY A 1 174 ? 18.175 3.104 -14.641 1.00 76.56 174 GLY A CA 1
ATOM 1355 C C . GLY A 1 174 ? 18.481 2.677 -13.213 1.00 76.56 174 GLY A C 1
ATOM 1356 O O . GLY A 1 174 ? 17.756 3.030 -12.274 1.00 76.56 174 GLY A O 1
ATOM 1357 N N . GLU A 1 175 ? 19.584 1.960 -13.039 1.00 71.50 175 GLU A N 1
ATOM 1358 C CA . GLU A 1 175 ? 20.116 1.607 -11.717 1.00 71.50 175 GLU A CA 1
ATOM 1359 C C . GLU A 1 175 ? 20.362 2.847 -10.856 1.00 71.50 175 GLU A C 1
ATOM 1361 O O . GLU A 1 175 ? 19.941 2.877 -9.700 1.00 71.50 175 GLU A O 1
ATOM 1366 N N . GLU A 1 176 ? 20.900 3.899 -11.478 1.00 74.69 176 GLU A N 1
ATOM 1367 C CA . GLU A 1 176 ? 21.271 5.186 -10.869 1.00 74.69 176 GLU A CA 1
ATOM 1368 C C . GLU A 1 176 ? 20.129 5.886 -10.121 1.00 74.69 176 GLU A C 1
ATOM 1370 O O . GLU A 1 176 ? 20.345 6.687 -9.211 1.00 74.69 176 GLU A O 1
ATOM 1375 N N . GLY A 1 177 ? 18.880 5.592 -10.479 1.00 77.69 177 GLY A N 1
ATOM 1376 C CA . GLY A 1 177 ? 17.731 6.105 -9.750 1.00 77.69 177 GLY A CA 1
ATOM 1377 C C . GLY A 1 177 ? 16.530 6.388 -10.626 1.00 77.69 177 GLY A C 1
ATOM 1378 O O . GLY A 1 177 ? 16.580 6.325 -11.852 1.00 77.69 177 GLY A O 1
ATOM 1379 N N . PHE A 1 178 ? 15.413 6.663 -9.957 1.00 85.81 178 PHE A N 1
ATOM 1380 C CA . PHE A 1 178 ? 14.136 6.905 -10.615 1.00 85.81 178 PHE A CA 1
ATOM 1381 C C . PHE A 1 178 ? 14.143 8.248 -11.355 1.00 85.81 178 PHE A C 1
ATOM 1383 O O . PHE A 1 178 ? 14.472 9.279 -10.759 1.00 85.81 178 PHE A O 1
ATOM 1390 N N . VAL A 1 179 ? 13.714 8.221 -12.617 1.00 88.00 179 VAL A N 1
ATOM 1391 C CA . VAL A 1 179 ? 13.454 9.407 -13.442 1.00 88.00 179 VAL A CA 1
ATOM 1392 C C . VAL A 1 179 ? 12.024 9.295 -13.976 1.00 88.00 179 VAL A C 1
ATOM 1394 O O . VAL A 1 179 ? 11.713 8.295 -14.631 1.00 88.00 179 VAL A O 1
ATOM 1397 N N . PRO A 1 180 ? 11.136 10.272 -13.708 1.00 87.50 180 PRO A N 1
ATOM 1398 C CA . PRO A 1 180 ? 9.767 10.240 -14.209 1.00 87.50 180 PRO A CA 1
ATOM 1399 C C . PRO A 1 180 ? 9.697 10.026 -15.725 1.00 87.50 180 PRO A C 1
ATOM 1401 O O . PRO A 1 180 ? 10.267 10.786 -16.505 1.00 87.50 180 PRO A O 1
ATOM 1404 N N . GLY A 1 181 ? 8.974 8.988 -16.142 1.00 85.62 181 GLY A N 1
ATOM 1405 C CA . GLY A 1 181 ? 8.550 8.796 -17.527 1.00 85.62 181 GLY A CA 1
ATOM 1406 C C . GLY A 1 181 ? 7.333 9.645 -17.886 1.00 85.62 181 GLY A C 1
ATOM 1407 O O . GLY A 1 181 ? 6.741 10.286 -17.021 1.00 85.62 181 GLY A O 1
ATOM 1408 N N . LEU A 1 182 ? 6.933 9.636 -19.160 1.00 79.31 182 LEU A N 1
ATOM 1409 C CA . LEU A 1 182 ? 5.706 10.305 -19.603 1.00 79.31 182 LEU A CA 1
ATOM 1410 C C . LEU A 1 182 ? 4.461 9.454 -19.274 1.00 79.31 182 LEU A C 1
ATOM 1412 O O . LEU A 1 182 ? 4.505 8.243 -19.438 1.00 79.31 182 LEU A O 1
ATOM 1416 N N . PRO A 1 183 ? 3.331 10.051 -18.850 1.00 82.56 183 PRO A N 1
ATOM 1417 C CA . PRO A 1 183 ? 3.227 11.416 -18.350 1.00 82.56 183 PRO A CA 1
ATOM 1418 C C . PRO A 1 183 ? 3.994 11.566 -17.029 1.00 82.56 183 PRO A C 1
ATOM 1420 O O . PRO A 1 183 ? 3.938 10.685 -16.172 1.00 82.56 183 PRO A O 1
ATOM 1423 N N . GLU A 1 184 ? 4.642 12.719 -16.839 1.00 84.06 184 GLU A N 1
ATOM 1424 C CA . GLU A 1 184 ? 5.436 12.988 -15.630 1.00 84.06 184 GLU A CA 1
ATOM 1425 C C . GLU A 1 184 ? 4.599 12.897 -14.358 1.00 84.06 184 GLU A C 1
ATOM 1427 O O . GLU A 1 184 ? 5.100 12.545 -13.295 1.00 84.06 184 GLU A O 1
ATOM 1432 N N . ARG A 1 185 ? 3.299 13.186 -14.451 1.00 88.75 185 ARG A N 1
ATOM 1433 C CA . ARG A 1 185 ? 2.390 13.056 -13.322 1.00 88.75 185 ARG A CA 1
ATOM 1434 C C . ARG A 1 185 ? 1.985 11.591 -13.128 1.00 88.75 185 ARG A C 1
ATOM 1436 O O . ARG A 1 185 ? 1.454 10.979 -14.057 1.00 88.75 185 ARG A O 1
ATOM 1443 N N . PRO A 1 186 ? 2.116 11.045 -11.910 1.00 92.62 186 PRO A N 1
ATOM 1444 C CA . PRO A 1 186 ? 1.706 9.679 -11.651 1.00 92.62 186 PRO A CA 1
ATOM 1445 C C . PRO A 1 186 ? 0.188 9.485 -11.768 1.00 92.62 186 PRO A C 1
ATOM 1447 O O . PRO A 1 186 ? -0.616 10.364 -11.438 1.00 92.62 186 PRO A O 1
ATOM 1450 N N . ARG A 1 187 ? -0.213 8.281 -12.182 1.00 93.50 187 ARG A N 1
ATOM 1451 C CA . ARG A 1 187 ? -1.607 7.831 -12.216 1.00 93.50 187 ARG A CA 1
ATOM 1452 C C . ARG A 1 187 ? -1.980 7.212 -10.876 1.00 93.50 187 ARG A C 1
ATOM 1454 O O . ARG A 1 187 ? -1.321 6.285 -10.412 1.00 93.50 187 ARG A O 1
ATOM 1461 N N . ARG A 1 188 ? -3.076 7.683 -10.280 1.00 93.75 188 ARG A N 1
ATOM 1462 C CA . ARG A 1 188 ? -3.593 7.156 -9.011 1.00 93.75 188 ARG A CA 1
ATOM 1463 C C . ARG A 1 188 ? -4.751 6.193 -9.228 1.00 93.75 188 ARG A C 1
ATOM 1465 O O . ARG A 1 188 ? -5.690 6.477 -9.971 1.00 93.75 188 ARG A O 1
ATOM 1472 N N . PHE A 1 189 ? -4.702 5.073 -8.523 1.00 95.00 189 PHE A N 1
ATOM 1473 C CA . PHE A 1 189 ? -5.736 4.054 -8.480 1.00 95.00 189 PHE A CA 1
ATOM 1474 C C . PHE A 1 189 ? -6.255 3.953 -7.051 1.00 95.00 189 PHE A C 1
ATOM 1476 O O . PHE A 1 189 ? -5.651 3.328 -6.183 1.00 95.00 189 PHE A O 1
ATOM 1483 N N . LEU A 1 190 ? -7.394 4.600 -6.819 1.00 93.88 190 LEU A N 1
ATOM 1484 C CA . LEU A 1 190 ? -8.024 4.639 -5.508 1.00 93.88 190 LEU A CA 1
ATOM 1485 C C . LEU A 1 190 ? -8.649 3.287 -5.154 1.00 93.88 190 LEU A C 1
ATOM 1487 O O . LEU A 1 190 ? -9.269 2.637 -6.006 1.00 93.88 190 LEU A O 1
ATOM 1491 N N . ALA A 1 191 ? -8.581 2.935 -3.869 1.00 89.88 191 ALA A N 1
ATOM 1492 C CA . ALA A 1 191 ? -9.261 1.763 -3.313 1.00 89.88 191 ALA A CA 1
ATOM 1493 C C . ALA A 1 191 ? -10.798 1.808 -3.497 1.00 89.88 191 ALA A C 1
ATOM 1495 O O . ALA A 1 191 ? -11.465 0.777 -3.444 1.00 89.88 191 ALA A O 1
ATOM 1496 N N . ALA A 1 192 ? -11.367 2.990 -3.774 1.00 89.12 192 ALA A N 1
ATOM 1497 C CA . ALA A 1 192 ? -12.793 3.219 -4.048 1.00 89.12 192 ALA A CA 1
ATOM 1498 C C . ALA A 1 192 ? -13.338 2.371 -5.202 1.00 89.12 192 ALA A C 1
ATOM 1500 O O . ALA A 1 192 ? -14.488 1.941 -5.196 1.00 89.12 192 ALA A O 1
ATOM 1501 N N . HIS A 1 193 ? -12.490 2.110 -6.194 1.00 91.12 193 HIS A N 1
ATOM 1502 C CA . HIS A 1 193 ? -12.865 1.381 -7.401 1.00 91.12 193 HIS A CA 1
ATOM 1503 C C . HIS A 1 193 ? -12.546 -0.118 -7.309 1.00 91.12 193 HIS A C 1
ATOM 1505 O O . HIS A 1 193 ? -12.661 -0.827 -8.309 1.00 91.12 193 HIS A O 1
ATOM 1511 N N . MET A 1 194 ? -12.089 -0.598 -6.150 1.00 91.50 194 MET A N 1
ATOM 1512 C CA . MET A 1 194 ? -11.875 -2.023 -5.915 1.00 91.50 194 MET A CA 1
ATOM 1513 C C . MET A 1 194 ? -13.182 -2.711 -5.532 1.00 91.50 194 MET A C 1
ATOM 1515 O O . MET A 1 194 ? -14.102 -2.090 -5.010 1.00 91.50 194 MET A O 1
ATOM 1519 N N . GLN A 1 195 ? -13.272 -4.010 -5.788 1.00 88.81 195 GLN A N 1
ATOM 1520 C CA . GLN A 1 195 ? -14.394 -4.828 -5.361 1.00 88.81 195 GLN A CA 1
ATOM 1521 C C . GLN A 1 195 ? -14.033 -5.583 -4.078 1.00 88.81 195 GLN A C 1
ATOM 1523 O O . GLN A 1 195 ? -13.000 -6.255 -4.044 1.00 88.81 195 GLN A O 1
ATOM 1528 N N . PRO A 1 196 ? -14.871 -5.512 -3.035 1.00 88.62 196 PRO A N 1
ATOM 1529 C CA . PRO A 1 196 ? -14.705 -6.325 -1.840 1.00 88.62 196 PRO A CA 1
ATOM 1530 C C . PRO A 1 196 ? -14.920 -7.806 -2.177 1.00 88.62 196 PRO A C 1
ATOM 1532 O O . PRO A 1 196 ? -15.881 -8.158 -2.862 1.00 88.62 196 PRO A O 1
ATOM 1535 N N . PHE A 1 197 ? -14.026 -8.671 -1.701 1.00 84.44 197 PHE A N 1
ATOM 1536 C CA . PHE A 1 197 ? -14.116 -10.129 -1.864 1.00 84.44 197 PHE A CA 1
ATOM 1537 C C . PHE A 1 197 ? -13.944 -10.903 -0.550 1.00 84.44 197 PHE A C 1
ATOM 1539 O O . PHE A 1 197 ? -14.271 -12.086 -0.506 1.00 84.44 197 PHE A O 1
ATOM 1546 N N . SER A 1 198 ? -13.497 -10.245 0.526 1.00 83.38 198 SER A N 1
ATOM 1547 C CA . SER A 1 198 ? -13.564 -10.784 1.888 1.00 83.38 198 SER A CA 1
ATOM 1548 C C . SER A 1 198 ? -13.897 -9.673 2.880 1.00 83.38 198 SER A C 1
ATOM 1550 O O . SER A 1 198 ? -13.372 -8.568 2.754 1.00 83.38 198 SER A O 1
ATOM 1552 N N . VAL A 1 199 ? -14.768 -9.950 3.849 1.00 84.44 199 VAL A N 1
ATOM 1553 C CA . VAL A 1 199 ? -15.081 -9.052 4.966 1.00 84.44 199 VAL A CA 1
ATOM 1554 C C . VAL A 1 199 ? -15.308 -9.902 6.207 1.00 84.44 199 VAL A C 1
ATOM 1556 O O . VAL A 1 199 ? -16.008 -10.912 6.147 1.00 84.44 199 VAL A O 1
ATOM 1559 N N . SER A 1 200 ? -14.714 -9.498 7.323 1.00 83.69 200 SER A N 1
ATOM 1560 C CA . SER A 1 200 ? -14.939 -10.127 8.620 1.00 83.69 200 SER A CA 1
ATOM 1561 C C . SER A 1 200 ? -14.695 -9.127 9.747 1.00 83.69 200 SER A C 1
ATOM 1563 O O . SER A 1 200 ? -13.808 -8.271 9.654 1.00 83.69 200 SER A O 1
ATOM 1565 N N . ARG A 1 201 ? -15.473 -9.234 10.825 1.00 84.56 201 ARG A N 1
ATOM 1566 C CA . ARG A 1 201 ? -15.295 -8.443 12.046 1.00 84.56 201 ARG A CA 1
ATOM 1567 C C . ARG A 1 201 ? -15.545 -9.327 13.260 1.00 84.56 201 ARG A C 1
ATOM 1569 O O . ARG A 1 201 ? -16.580 -9.973 13.361 1.00 84.56 201 ARG A O 1
ATOM 1576 N N . LYS A 1 202 ? -14.616 -9.330 14.214 1.00 82.94 202 LYS A N 1
ATOM 1577 C CA . LYS A 1 202 ? -14.744 -10.088 15.463 1.00 82.94 202 LYS A CA 1
ATOM 1578 C C . LYS A 1 202 ? -14.055 -9.343 16.597 1.00 82.94 202 LYS A C 1
ATOM 1580 O O . LYS A 1 202 ? -12.838 -9.239 16.574 1.00 82.94 202 LYS A O 1
ATOM 1585 N N . LYS A 1 203 ? -14.825 -8.883 17.594 1.00 81.12 203 LYS A N 1
ATOM 1586 C CA . LYS A 1 203 ? -14.334 -8.288 18.860 1.00 81.12 203 LYS A CA 1
ATOM 1587 C C . LYS A 1 203 ? -13.123 -7.348 18.669 1.00 81.12 203 LYS A C 1
ATOM 1589 O O . LYS A 1 203 ? -12.000 -7.756 18.932 1.00 81.12 203 LYS A O 1
ATOM 1594 N N . GLY A 1 204 ? -13.335 -6.145 18.130 1.00 80.12 204 GLY A N 1
ATOM 1595 C CA . GLY A 1 204 ? -12.253 -5.169 17.887 1.00 80.12 204 GLY A CA 1
ATOM 1596 C C . GLY A 1 204 ? -11.327 -5.496 16.704 1.00 80.12 204 GLY A C 1
ATOM 1597 O O . GLY A 1 204 ? -10.697 -4.605 16.140 1.00 80.12 204 GLY A O 1
ATOM 1598 N N . ARG A 1 205 ? -11.303 -6.749 16.231 1.00 87.56 205 ARG A N 1
ATOM 1599 C CA . ARG A 1 205 ? -10.523 -7.167 15.060 1.00 87.56 205 ARG A CA 1
ATOM 1600 C C . ARG A 1 205 ? -11.336 -7.127 13.783 1.00 87.56 205 ARG A C 1
ATOM 1602 O O . ARG A 1 205 ? -12.541 -7.403 13.769 1.00 87.56 205 ARG A O 1
ATOM 1609 N N . MET A 1 206 ? -10.653 -6.831 12.688 1.00 90.50 206 MET A N 1
ATOM 1610 C CA . MET A 1 206 ? -11.258 -6.726 11.367 1.00 90.50 206 MET A CA 1
ATOM 1611 C C . MET A 1 206 ? -10.385 -7.350 10.286 1.00 90.50 206 MET A C 1
ATOM 1613 O O . MET A 1 206 ? -9.165 -7.452 10.423 1.00 90.50 206 MET A O 1
ATOM 1617 N N . SER A 1 207 ? -11.032 -7.756 9.197 1.00 89.19 207 SER A N 1
ATOM 1618 C CA . SER A 1 207 ? -10.372 -8.134 7.958 1.00 89.19 207 SER A CA 1
ATOM 1619 C C . SER A 1 207 ? -11.194 -7.687 6.750 1.00 89.19 207 SER A C 1
ATOM 1621 O O . SER A 1 207 ? -12.415 -7.844 6.723 1.00 89.19 207 SER A O 1
ATOM 1623 N N . LEU A 1 208 ? -10.520 -7.121 5.751 1.00 89.00 208 LEU A N 1
ATOM 1624 C CA . LEU A 1 208 ? -11.099 -6.638 4.503 1.00 89.00 208 LEU A CA 1
ATOM 1625 C C . LEU A 1 208 ? -10.195 -7.033 3.329 1.00 89.00 208 LEU A C 1
ATOM 1627 O O . LEU A 1 208 ? -9.041 -6.624 3.260 1.00 89.00 208 LEU A O 1
ATOM 1631 N N . GLY A 1 209 ? -10.732 -7.795 2.383 1.00 90.19 209 GLY A N 1
ATOM 1632 C CA . GLY A 1 209 ? -10.106 -8.108 1.102 1.00 90.19 209 GLY A CA 1
ATOM 1633 C C . GLY A 1 209 ? -10.754 -7.310 -0.024 1.00 90.19 209 GLY A C 1
ATOM 1634 O O . GLY A 1 209 ? -11.968 -7.386 -0.218 1.00 90.19 209 GLY A O 1
ATOM 1635 N N . LEU A 1 210 ? -9.946 -6.578 -0.785 1.00 91.38 210 LEU A N 1
ATOM 1636 C CA . LEU A 1 210 ? -10.331 -5.798 -1.957 1.00 91.38 210 LEU A CA 1
ATOM 1637 C C . LEU A 1 210 ? -9.539 -6.273 -3.182 1.00 91.38 210 LEU A C 1
ATOM 1639 O O . LEU A 1 210 ? -8.343 -6.536 -3.081 1.00 91.38 210 LEU A O 1
ATOM 1643 N N . ARG A 1 211 ? -10.172 -6.339 -4.356 1.00 92.06 211 ARG A N 1
ATOM 1644 C CA . ARG A 1 211 ? -9.502 -6.696 -5.618 1.00 92.06 211 ARG A CA 1
ATOM 1645 C C . ARG A 1 211 ? -9.930 -5.822 -6.787 1.00 92.06 211 ARG A C 1
ATOM 1647 O O . ARG A 1 211 ? -11.066 -5.349 -6.827 1.00 92.06 211 ARG A O 1
ATOM 1654 N N . ARG A 1 212 ? -9.039 -5.614 -7.752 1.00 93.56 212 ARG A N 1
ATOM 1655 C CA . ARG A 1 212 ? -9.312 -4.851 -8.971 1.00 93.56 212 ARG A CA 1
ATOM 1656 C C . ARG A 1 212 ? -8.346 -5.229 -10.088 1.00 93.56 212 ARG A C 1
ATOM 1658 O O . ARG A 1 212 ? -7.150 -5.294 -9.852 1.00 93.56 212 ARG A O 1
ATOM 1665 N N . GLU A 1 213 ? -8.856 -5.338 -11.310 1.00 95.38 213 GLU A N 1
ATOM 1666 C CA . GLU A 1 213 ? -8.024 -5.346 -12.518 1.00 95.38 213 GLU A CA 1
ATOM 1667 C C . GLU A 1 213 ? -7.710 -3.895 -12.929 1.00 95.38 213 GLU A C 1
ATOM 1669 O O . GLU A 1 213 ? -8.608 -3.058 -13.105 1.00 95.38 213 GLU A O 1
ATOM 1674 N N . LEU A 1 214 ? -6.428 -3.574 -13.058 1.00 94.81 214 LEU A N 1
ATOM 1675 C CA . LEU A 1 214 ? -5.930 -2.304 -13.571 1.00 94.81 214 LEU A CA 1
ATOM 1676 C C . LEU A 1 214 ? -5.549 -2.455 -15.043 1.00 94.81 214 LEU A C 1
ATOM 1678 O O . LEU A 1 214 ? -5.106 -3.512 -15.475 1.00 94.81 214 LEU A O 1
ATOM 1682 N N . LYS A 1 215 ? -5.671 -1.368 -15.807 1.00 93.75 215 LYS A N 1
ATOM 1683 C CA . LYS A 1 215 ? -5.156 -1.283 -17.178 1.00 93.75 215 LYS A CA 1
ATOM 1684 C C . LYS A 1 215 ? -3.995 -0.297 -17.213 1.00 93.75 215 LYS A C 1
ATOM 1686 O O . LYS A 1 215 ? -4.207 0.923 -17.137 1.00 93.75 215 LYS A O 1
ATOM 1691 N N . LEU A 1 216 ? -2.784 -0.836 -17.281 1.00 92.44 216 LEU A N 1
ATOM 1692 C CA . LEU A 1 216 ? -1.534 -0.081 -17.321 1.00 92.44 216 LEU A CA 1
ATOM 1693 C C . LEU A 1 216 ? -0.935 -0.158 -18.728 1.00 92.44 216 LEU A C 1
ATOM 1695 O O . LEU A 1 216 ? -1.131 -1.164 -19.401 1.00 92.44 216 LEU A O 1
ATOM 1699 N N . PRO A 1 217 ? -0.252 0.885 -19.214 1.00 90.69 217 PRO A N 1
ATOM 1700 C CA . PRO A 1 217 ? 0.390 0.823 -20.520 1.00 90.69 217 PRO A CA 1
ATOM 1701 C C . PRO A 1 217 ? 1.541 -0.191 -20.493 1.00 90.69 217 PRO A C 1
ATOM 1703 O O . PRO A 1 217 ? 2.296 -0.231 -19.523 1.00 90.69 217 PRO A O 1
ATOM 1706 N N . GLN A 1 218 ? 1.652 -1.014 -21.540 1.00 89.25 218 GLN A N 1
ATOM 1707 C CA . GLN A 1 218 ? 2.765 -1.958 -21.716 1.00 89.25 218 GLN A CA 1
ATOM 1708 C C . GLN A 1 218 ? 4.085 -1.211 -21.891 1.00 89.25 218 GLN A C 1
ATOM 1710 O O . GLN A 1 218 ? 5.072 -1.529 -21.238 1.00 89.25 218 GLN A O 1
ATOM 1715 N N . ASN A 1 219 ? 4.065 -0.182 -22.740 1.00 87.50 219 ASN A N 1
ATOM 1716 C CA . ASN A 1 219 ? 5.143 0.784 -22.854 1.00 87.50 219 ASN A CA 1
ATOM 1717 C C . ASN A 1 219 ? 4.757 2.044 -22.059 1.00 87.50 219 ASN A C 1
ATOM 1719 O O . ASN A 1 219 ? 3.823 2.738 -22.470 1.00 87.50 219 ASN A O 1
ATOM 1723 N N . PRO A 1 220 ? 5.433 2.371 -20.943 1.00 81.44 220 PRO A N 1
ATOM 1724 C CA . PRO A 1 220 ? 5.132 3.568 -20.160 1.00 81.44 220 PRO A CA 1
ATOM 1725 C C . PRO A 1 220 ? 5.225 4.855 -20.992 1.00 81.44 220 PRO A C 1
ATOM 1727 O O . PRO A 1 220 ? 4.481 5.783 -20.706 1.00 81.44 220 PRO A O 1
ATOM 1730 N N . GLU A 1 221 ? 6.056 4.904 -22.038 1.00 83.19 221 GLU A N 1
ATOM 1731 C CA . GLU A 1 221 ? 6.204 6.083 -22.905 1.00 83.19 221 GLU A CA 1
ATOM 1732 C C . GLU A 1 221 ? 5.017 6.311 -23.848 1.00 83.19 221 GLU A C 1
ATOM 1734 O O . GLU A 1 221 ? 4.821 7.415 -24.356 1.00 83.19 221 GLU A O 1
ATOM 1739 N N . GLU A 1 222 ? 4.185 5.288 -24.036 1.00 85.19 222 GLU A N 1
ATOM 1740 C CA . GLU A 1 222 ? 2.982 5.321 -24.860 1.00 85.19 222 GLU A CA 1
ATOM 1741 C C . GLU A 1 222 ? 1.742 5.120 -23.975 1.00 85.19 222 GLU A C 1
ATOM 1743 O O . GLU A 1 222 ? 1.088 4.074 -24.013 1.00 85.19 222 GLU A O 1
ATOM 1748 N N . PRO A 1 223 ? 1.337 6.121 -23.173 1.00 81.00 223 PRO A N 1
ATOM 1749 C CA . PRO A 1 223 ? 0.242 5.971 -22.211 1.00 81.00 223 PRO A CA 1
ATOM 1750 C C . PRO A 1 223 ? -1.124 5.668 -22.853 1.00 81.00 223 PRO A C 1
ATOM 1752 O O . PRO A 1 223 ? -2.039 5.224 -22.156 1.00 81.00 223 PRO A O 1
ATOM 1755 N N . LYS A 1 224 ? -1.271 5.915 -24.162 1.00 85.19 224 LYS A N 1
ATOM 1756 C CA . LYS A 1 224 ? -2.455 5.584 -24.978 1.00 85.19 224 LYS A CA 1
ATOM 1757 C C . LYS A 1 224 ? -2.257 4.345 -25.869 1.00 85.19 224 LYS A C 1
ATOM 1759 O O . LYS A 1 224 ? -3.142 4.040 -26.662 1.00 85.19 224 LYS A O 1
ATOM 1764 N N . GLY A 1 225 ? -1.108 3.680 -25.772 1.00 88.81 225 GLY A N 1
ATOM 1765 C CA . GLY A 1 225 ? -0.765 2.500 -26.557 1.00 88.81 225 GLY A CA 1
ATOM 1766 C C . GLY A 1 225 ? -1.423 1.225 -26.028 1.00 88.81 225 GLY A C 1
ATOM 1767 O O . GLY A 1 225 ? -2.502 1.242 -25.427 1.00 88.81 225 GLY A O 1
ATOM 1768 N N . ARG A 1 226 ? -0.758 0.087 -26.248 1.00 91.38 226 ARG A N 1
ATOM 1769 C CA . ARG A 1 226 ? -1.239 -1.217 -25.770 1.00 91.38 226 ARG A CA 1
ATOM 1770 C C . ARG A 1 226 ? -1.284 -1.253 -24.245 1.00 91.38 226 ARG A C 1
ATOM 1772 O O . ARG A 1 226 ? -0.364 -0.798 -23.567 1.00 91.38 226 ARG A O 1
ATOM 1779 N N . LEU A 1 227 ? -2.359 -1.826 -23.712 1.00 93.06 227 LEU A N 1
ATOM 1780 C CA . LEU A 1 227 ? -2.591 -1.920 -22.275 1.00 93.06 227 LEU A CA 1
ATOM 1781 C C . LEU A 1 227 ? -2.423 -3.363 -21.798 1.00 93.06 227 LEU A C 1
ATOM 1783 O O . LEU A 1 227 ? -2.937 -4.295 -22.412 1.00 93.06 227 LEU A O 1
ATOM 1787 N N . GLN A 1 228 ? -1.756 -3.518 -20.663 1.00 91.81 228 GLN A N 1
ATOM 1788 C CA . GLN A 1 228 ? -1.635 -4.748 -19.899 1.00 91.81 228 GLN A CA 1
ATOM 1789 C C . GLN A 1 228 ? -2.602 -4.724 -18.721 1.00 91.81 228 GLN A C 1
ATOM 1791 O O . GLN A 1 228 ? -2.794 -3.697 -18.057 1.00 91.81 228 GLN A O 1
ATOM 1796 N N . LYS A 1 229 ? -3.227 -5.875 -18.487 1.00 93.94 229 LYS A N 1
ATOM 1797 C CA . LYS A 1 229 ? -4.064 -6.111 -17.318 1.00 93.94 229 LYS A CA 1
ATOM 1798 C C . LYS A 1 229 ? -3.169 -6.449 -16.137 1.00 93.94 229 LYS A C 1
ATOM 1800 O O . LYS A 1 229 ? -2.312 -7.317 -16.258 1.00 93.94 229 LYS A O 1
ATOM 1805 N N . VAL A 1 230 ? -3.374 -5.748 -15.030 1.00 93.50 230 VAL A N 1
ATOM 1806 C CA . VAL A 1 230 ? -2.645 -5.972 -13.782 1.00 93.50 230 VAL A CA 1
ATOM 1807 C C . VAL A 1 230 ? -3.645 -6.268 -12.687 1.00 93.50 230 VAL A C 1
ATOM 1809 O O . VAL A 1 230 ? -4.470 -5.411 -12.358 1.00 93.50 230 VAL A O 1
ATOM 1812 N N . ASP A 1 231 ? -3.563 -7.456 -12.108 1.00 91.44 231 ASP A N 1
ATOM 1813 C CA . ASP A 1 231 ? -4.420 -7.822 -10.991 1.00 91.44 231 ASP A CA 1
ATOM 1814 C C . ASP A 1 231 ? -3.857 -7.231 -9.707 1.00 91.44 231 ASP A C 1
ATOM 1816 O O . ASP A 1 231 ? -2.735 -7.529 -9.297 1.00 91.44 231 ASP A O 1
ATOM 1820 N N . TRP A 1 232 ? -4.648 -6.367 -9.078 1.00 94.88 232 TRP A N 1
ATOM 1821 C CA . TRP A 1 232 ? -4.345 -5.769 -7.791 1.00 94.88 232 TRP A CA 1
ATOM 1822 C C . TRP A 1 232 ? -5.260 -6.342 -6.718 1.00 94.88 232 TRP A C 1
ATOM 1824 O O . TRP A 1 232 ? -6.477 -6.153 -6.743 1.00 94.88 232 TRP A O 1
ATOM 1834 N N . GLU A 1 233 ? -4.650 -6.988 -5.733 1.00 92.88 233 GLU A N 1
ATOM 1835 C CA . GLU A 1 233 ? -5.311 -7.462 -4.527 1.00 92.88 233 GLU A CA 1
ATOM 1836 C C . GLU A 1 233 ? -4.728 -6.760 -3.296 1.00 92.88 233 GLU A C 1
ATOM 1838 O O . GLU A 1 233 ? -3.513 -6.623 -3.143 1.00 92.88 233 GLU A O 1
ATOM 1843 N N . LEU A 1 234 ? -5.611 -6.312 -2.411 1.00 94.38 234 LEU A N 1
ATOM 1844 C CA . LEU A 1 234 ? -5.287 -5.704 -1.130 1.00 94.38 234 LEU A CA 1
ATOM 1845 C C . LEU A 1 234 ? -6.041 -6.460 -0.038 1.00 94.38 234 LEU A C 1
ATOM 1847 O O . LEU A 1 234 ? -7.270 -6.473 -0.027 1.00 94.38 234 LEU A O 1
ATOM 1851 N N . ARG A 1 235 ? -5.316 -7.059 0.905 1.00 91.25 235 ARG A N 1
ATOM 1852 C CA . ARG A 1 235 ? -5.891 -7.609 2.139 1.00 91.25 235 ARG A CA 1
ATOM 1853 C C . ARG A 1 235 ? -5.460 -6.747 3.303 1.00 91.25 235 ARG A C 1
ATOM 1855 O O . ARG A 1 235 ? -4.270 -6.528 3.483 1.00 91.25 235 ARG A O 1
ATOM 1862 N N . VAL A 1 236 ? -6.412 -6.289 4.095 1.00 93.81 236 VAL A N 1
ATOM 1863 C CA . VAL A 1 236 ? -6.175 -5.531 5.319 1.00 93.81 236 VAL A CA 1
ATOM 1864 C C . VAL A 1 236 ? -6.687 -6.358 6.486 1.00 93.81 236 VAL A C 1
ATOM 1866 O O . VAL A 1 236 ? -7.794 -6.893 6.424 1.00 93.81 236 VAL A O 1
ATOM 1869 N N . ARG A 1 237 ? -5.898 -6.464 7.549 1.00 90.19 237 ARG A N 1
ATOM 1870 C CA . ARG A 1 237 ? -6.365 -6.864 8.877 1.00 90.19 237 ARG A CA 1
ATOM 1871 C C . ARG A 1 237 ? -6.043 -5.766 9.867 1.00 90.19 237 ARG A C 1
ATOM 1873 O O . ARG A 1 237 ? -5.099 -5.012 9.661 1.00 90.19 237 ARG A O 1
ATOM 1880 N N . GLY A 1 238 ? -6.801 -5.702 10.942 1.00 90.00 238 GLY A N 1
ATOM 1881 C CA . GLY A 1 238 ? -6.553 -4.724 11.980 1.00 90.00 238 GLY A CA 1
ATOM 1882 C C . GLY A 1 238 ? -6.982 -5.215 13.340 1.00 90.00 238 GLY A C 1
ATOM 1883 O O . GLY A 1 238 ? -7.928 -5.999 13.446 1.00 90.00 238 GLY A O 1
ATOM 1884 N N . ASP A 1 239 ? -6.285 -4.717 14.350 1.00 91.81 239 ASP A N 1
ATOM 1885 C CA . ASP A 1 239 ? -6.765 -4.672 15.721 1.00 91.81 239 ASP A CA 1
ATOM 1886 C C . ASP A 1 239 ? -7.064 -3.201 16.028 1.00 91.81 239 ASP A C 1
ATOM 1888 O O . ASP A 1 239 ? -6.160 -2.370 16.139 1.00 91.81 239 ASP A O 1
ATOM 1892 N N . LEU A 1 240 ? -8.353 -2.860 16.000 1.00 91.88 240 LEU A N 1
ATOM 1893 C CA . LEU A 1 240 ? -8.818 -1.477 16.046 1.00 91.88 240 LEU A CA 1
ATOM 1894 C C . LEU A 1 240 ? -8.743 -0.877 17.451 1.00 91.88 240 LEU A C 1
ATOM 1896 O O . LEU A 1 240 ? -8.732 0.347 17.577 1.00 91.88 240 LEU A O 1
ATOM 1900 N N . GLU A 1 241 ? -8.666 -1.729 18.472 1.00 90.44 241 GLU A N 1
ATOM 1901 C CA . GLU A 1 241 ? -8.464 -1.317 19.861 1.00 90.44 241 GLU A CA 1
ATOM 1902 C C . GLU A 1 241 ? -6.990 -1.020 20.138 1.00 90.44 241 GLU A C 1
ATOM 1904 O O . GLU A 1 241 ? -6.685 -0.146 20.930 1.00 90.44 241 GLU A O 1
ATOM 1909 N N . GLU A 1 242 ? -6.071 -1.679 19.430 1.00 87.62 242 GLU A N 1
ATOM 1910 C CA . GLU A 1 242 ? -4.620 -1.461 19.553 1.00 87.62 242 GLU A CA 1
ATOM 1911 C C . GLU A 1 242 ? -4.072 -0.441 18.545 1.00 87.62 242 GLU A C 1
ATOM 1913 O O . GLU A 1 242 ? -2.873 -0.149 18.509 1.00 87.62 242 GLU A O 1
ATOM 1918 N N . GLY A 1 243 ? -4.934 0.071 17.664 1.00 90.06 243 GLY A N 1
ATOM 1919 C CA . GLY A 1 243 ? -4.522 1.034 16.658 1.00 90.06 243 GLY A CA 1
ATOM 1920 C C . GLY A 1 243 ? -3.578 0.479 15.591 1.00 90.06 243 GLY A C 1
ATOM 1921 O O . GLY A 1 243 ? -2.725 1.199 15.061 1.00 90.06 243 GLY A O 1
ATOM 1922 N N . TYR A 1 244 ? -3.716 -0.811 15.293 1.00 92.56 244 TYR A N 1
ATOM 1923 C CA . TYR A 1 244 ? -2.818 -1.557 14.425 1.00 92.56 244 TYR A CA 1
ATOM 1924 C C . TYR A 1 244 ? -3.526 -2.017 13.153 1.00 92.56 244 TYR A C 1
ATOM 1926 O O . TYR A 1 244 ? -4.610 -2.600 13.203 1.00 92.56 244 TYR A O 1
ATOM 1934 N N . LEU A 1 245 ? -2.871 -1.822 12.009 1.00 94.44 245 LEU A N 1
ATOM 1935 C CA . LEU A 1 245 ? -3.255 -2.384 10.720 1.00 94.44 245 LEU A CA 1
ATOM 1936 C C . LEU A 1 245 ? -2.094 -3.167 10.111 1.00 94.44 245 LEU A C 1
ATOM 1938 O O . LEU A 1 245 ? -0.940 -2.749 10.131 1.00 94.44 245 LEU A O 1
ATOM 1942 N N . GLU A 1 246 ? -2.424 -4.268 9.457 1.00 91.88 246 GLU A N 1
ATOM 1943 C CA . GLU A 1 246 ? -1.535 -4.969 8.548 1.00 91.88 246 GLU A CA 1
ATOM 1944 C C . GLU A 1 246 ? -2.177 -5.036 7.165 1.00 91.88 246 GLU A C 1
ATOM 1946 O O . GLU A 1 246 ? -3.323 -5.460 7.018 1.00 91.88 246 GLU A O 1
ATOM 1951 N N . ALA A 1 247 ? -1.417 -4.647 6.147 1.00 91.50 247 ALA A N 1
ATOM 1952 C CA . ALA A 1 247 ? -1.810 -4.721 4.754 1.00 91.50 247 ALA A CA 1
ATOM 1953 C C . ALA A 1 247 ? -0.903 -5.678 3.980 1.00 91.50 247 ALA A C 1
ATOM 1955 O O . ALA A 1 247 ? 0.321 -5.626 4.079 1.00 91.50 247 ALA A O 1
ATOM 1956 N N . LEU A 1 248 ? -1.510 -6.524 3.158 1.00 89.62 248 LEU A N 1
ATOM 1957 C CA . LEU A 1 248 ? -0.842 -7.337 2.157 1.00 89.62 248 LEU A CA 1
ATOM 1958 C C . LEU A 1 248 ? -1.284 -6.853 0.777 1.00 89.62 248 LEU A C 1
ATOM 1960 O O . LEU A 1 248 ? -2.462 -6.939 0.427 1.00 89.62 248 LEU A O 1
ATOM 1964 N N . VAL A 1 249 ? -0.334 -6.351 0.000 1.00 89.62 249 VAL A N 1
ATOM 1965 C CA . VAL A 1 249 ? -0.537 -5.910 -1.380 1.00 89.62 249 VAL A CA 1
ATOM 1966 C C . VAL A 1 249 ? 0.024 -6.975 -2.306 1.00 89.62 249 VAL A C 1
ATOM 1968 O O . VAL A 1 249 ? 1.200 -7.320 -2.198 1.00 89.62 249 VAL A O 1
ATOM 1971 N N . SER A 1 250 ? -0.803 -7.475 -3.220 1.00 90.00 250 SER A N 1
ATOM 1972 C CA . SER A 1 250 ? -0.397 -8.375 -4.297 1.00 90.00 250 SER A CA 1
ATOM 1973 C C . SER A 1 250 ? -0.677 -7.717 -5.644 1.00 90.00 250 SER A C 1
ATOM 1975 O O . SER A 1 250 ? -1.773 -7.209 -5.877 1.00 90.00 250 SER A O 1
ATOM 1977 N N . LEU A 1 251 ? 0.321 -7.736 -6.521 1.00 87.62 251 LEU A N 1
ATOM 1978 C CA . LEU A 1 251 ? 0.252 -7.262 -7.899 1.00 87.62 251 LEU A CA 1
ATOM 1979 C C . LEU A 1 251 ? 0.709 -8.387 -8.819 1.00 87.62 251 LEU A C 1
ATOM 1981 O O . LEU A 1 251 ? 1.759 -8.975 -8.565 1.00 87.62 251 LEU A O 1
ATOM 1985 N N . GLN A 1 252 ? -0.055 -8.680 -9.866 1.00 87.69 252 GLN A N 1
ATOM 1986 C CA . GLN A 1 252 ? 0.288 -9.706 -10.850 1.00 87.69 252 GLN A CA 1
ATOM 1987 C C . GLN A 1 252 ? 0.199 -9.150 -12.269 1.00 87.69 252 GLN A C 1
ATOM 1989 O O . GLN A 1 252 ? -0.709 -8.382 -12.582 1.00 87.69 252 GLN A O 1
ATOM 1994 N N . GLY A 1 253 ? 1.158 -9.537 -13.110 1.00 85.69 253 GLY A N 1
ATOM 1995 C CA . GLY A 1 253 ? 1.243 -9.097 -14.497 1.00 85.69 253 GLY A CA 1
ATOM 1996 C C . GLY A 1 253 ? 1.653 -7.633 -14.630 1.00 85.69 253 GLY A C 1
ATOM 1997 O O . GLY A 1 253 ? 1.093 -6.9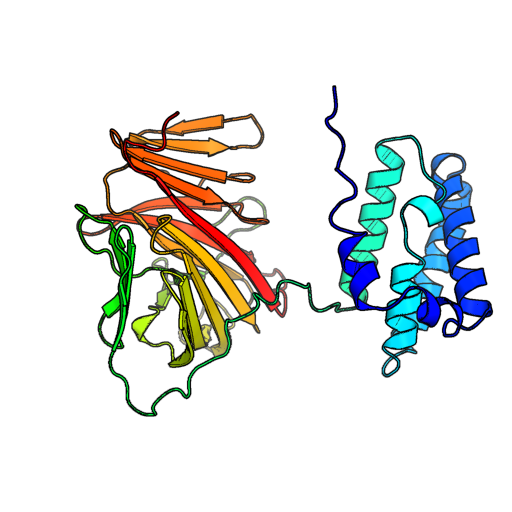29 -15.462 1.00 85.69 253 GLY A O 1
ATOM 1998 N N . LEU A 1 254 ? 2.590 -7.144 -13.811 1.00 87.56 254 LEU A N 1
ATOM 1999 C CA . LEU A 1 254 ? 3.089 -5.772 -13.938 1.00 87.56 254 LEU A CA 1
ATOM 2000 C C . LEU A 1 254 ? 3.917 -5.602 -15.224 1.00 87.56 254 LEU A C 1
ATOM 2002 O O . LEU A 1 254 ? 4.766 -6.445 -15.503 1.00 87.56 254 LEU A O 1
ATOM 2006 N N . PRO A 1 255 ? 3.719 -4.520 -15.995 1.00 88.00 255 PRO A N 1
ATOM 2007 C CA . PRO A 1 255 ? 4.615 -4.175 -17.094 1.00 88.00 255 PRO A CA 1
ATOM 2008 C C . PRO A 1 255 ? 5.947 -3.604 -16.574 1.00 88.00 255 PRO A C 1
ATOM 2010 O O . PRO A 1 255 ? 6.028 -3.052 -15.472 1.00 88.00 255 PRO A O 1
ATOM 2013 N N . SER A 1 256 ? 6.990 -3.704 -17.397 1.00 87.25 256 SER A N 1
ATOM 2014 C CA . SER A 1 256 ? 8.296 -3.070 -17.177 1.00 87.25 256 SER A CA 1
ATOM 2015 C C . SER A 1 256 ? 8.234 -1.540 -17.263 1.00 87.25 256 SER A C 1
ATOM 2017 O O . SER A 1 256 ? 7.271 -0.970 -17.779 1.00 87.25 256 SER A O 1
ATOM 2019 N N . GLY A 1 257 ? 9.293 -0.856 -16.819 1.00 88.94 257 GLY A N 1
ATOM 2020 C CA . GLY A 1 257 ? 9.411 0.600 -16.957 1.00 88.94 257 GLY A CA 1
ATOM 2021 C C . GLY A 1 257 ? 8.466 1.395 -16.058 1.00 88.94 257 GLY A C 1
ATOM 2022 O O . GLY A 1 257 ? 8.053 2.501 -16.407 1.00 88.94 257 GLY A O 1
ATOM 2023 N N . GLN A 1 258 ? 8.075 0.837 -14.914 1.00 90.44 258 GLN A N 1
ATOM 2024 C CA . GLN A 1 258 ? 7.150 1.472 -13.985 1.00 90.44 258 GLN A CA 1
ATOM 2025 C C . GLN A 1 258 ? 7.657 1.444 -12.546 1.00 90.44 258 GLN A C 1
ATOM 2027 O O . GLN A 1 258 ? 8.256 0.478 -12.064 1.00 90.44 258 GLN A O 1
ATOM 2032 N N . ARG A 1 259 ? 7.322 2.514 -11.829 1.00 93.06 259 ARG A N 1
ATOM 2033 C CA . ARG A 1 259 ? 7.393 2.611 -10.376 1.00 93.06 259 ARG A CA 1
ATOM 2034 C C . ARG A 1 259 ? 5.980 2.561 -9.811 1.00 93.06 259 ARG A C 1
ATOM 2036 O O . ARG A 1 259 ? 5.120 3.349 -10.205 1.00 93.06 259 ARG A O 1
ATOM 2043 N N . VAL A 1 260 ? 5.760 1.654 -8.865 1.00 94.00 260 VAL A N 1
ATOM 2044 C CA . VAL A 1 260 ? 4.481 1.463 -8.179 1.00 94.00 260 VAL A CA 1
ATOM 2045 C C . VAL A 1 260 ? 4.650 1.759 -6.697 1.00 94.00 260 VAL A C 1
ATOM 2047 O O . VAL A 1 260 ? 5.501 1.173 -6.022 1.00 94.00 260 VAL A O 1
ATOM 2050 N N . ARG A 1 261 ? 3.815 2.658 -6.182 1.00 95.75 261 ARG A N 1
ATOM 2051 C CA . ARG A 1 261 ? 3.830 3.113 -4.793 1.00 95.75 261 ARG A CA 1
ATOM 2052 C C . ARG A 1 261 ? 2.494 2.854 -4.114 1.00 95.75 261 ARG A C 1
ATOM 2054 O O . ARG A 1 261 ? 1.445 2.989 -4.738 1.00 95.75 261 ARG A O 1
ATOM 2061 N N . LEU A 1 262 ? 2.546 2.504 -2.837 1.00 96.12 262 LEU A N 1
ATOM 2062 C CA . LEU A 1 262 ? 1.398 2.409 -1.949 1.00 96.12 262 LEU A CA 1
ATOM 2063 C C . LEU A 1 262 ? 1.300 3.694 -1.131 1.00 96.12 262 LEU A C 1
ATOM 2065 O O . LEU A 1 262 ? 2.295 4.150 -0.571 1.00 96.12 262 LEU A O 1
ATOM 2069 N N . LEU A 1 263 ? 0.107 4.268 -1.069 1.00 96.06 263 LEU A N 1
ATOM 2070 C CA . LEU A 1 263 ? -0.145 5.535 -0.399 1.00 96.06 263 LEU A CA 1
ATOM 2071 C C . LEU A 1 263 ? -0.713 5.305 1.008 1.00 96.06 263 LEU A C 1
ATOM 2073 O O . LEU A 1 263 ? -1.662 4.542 1.188 1.00 96.06 263 LEU A O 1
ATOM 2077 N N . VAL A 1 264 ? -0.150 5.991 2.000 1.00 95.81 264 VAL A N 1
ATOM 2078 C CA . VAL A 1 264 ? -0.595 5.988 3.398 1.00 95.81 264 VAL A CA 1
ATOM 2079 C C . VAL A 1 264 ? -0.777 7.444 3.852 1.00 95.81 264 VAL A C 1
ATOM 2081 O O . VAL A 1 264 ? 0.206 8.168 4.021 1.00 95.81 264 VAL A O 1
ATOM 2084 N N . PRO A 1 265 ? -2.018 7.930 4.001 1.00 94.19 265 PRO A N 1
ATOM 2085 C CA . PRO A 1 265 ? -2.283 9.302 4.420 1.00 94.19 265 PRO A CA 1
ATOM 2086 C C . PRO A 1 265 ? -2.007 9.474 5.920 1.00 94.19 265 PRO A C 1
ATOM 2088 O O . PRO A 1 265 ? -2.575 8.769 6.747 1.00 94.19 265 PRO A O 1
ATOM 2091 N N . VAL A 1 266 ? -1.174 10.444 6.283 1.00 92.69 266 VAL A N 1
ATOM 2092 C CA . VAL A 1 266 ? -0.750 10.714 7.663 1.00 92.69 266 VAL A CA 1
ATOM 2093 C C . VAL A 1 266 ? -1.722 11.712 8.309 1.00 92.69 266 VAL A C 1
ATOM 2095 O O . VAL A 1 266 ? -1.859 12.836 7.811 1.00 92.69 266 VAL A O 1
ATOM 2098 N N . PRO A 1 267 ? -2.414 11.352 9.408 1.00 87.50 267 PRO A N 1
ATOM 2099 C CA . PRO A 1 267 ? -3.497 12.173 9.957 1.00 87.50 267 PRO A CA 1
ATOM 2100 C C . PRO A 1 267 ? -3.028 13.458 10.648 1.00 87.50 267 PRO A C 1
ATOM 2102 O O . PRO A 1 267 ? -3.828 14.380 10.827 1.00 87.50 267 PRO A O 1
ATOM 2105 N N . PHE A 1 268 ? -1.735 13.567 10.952 1.00 87.56 268 PHE A N 1
ATOM 2106 C CA . PHE A 1 268 ? -1.091 14.716 11.587 1.00 87.56 268 PHE A CA 1
ATOM 2107 C C . PHE A 1 268 ? 0.039 15.296 10.720 1.00 87.56 268 PHE A C 1
ATOM 2109 O O . PHE A 1 268 ? 0.381 14.758 9.669 1.00 87.56 268 PHE A O 1
ATOM 2116 N N . PHE A 1 269 ? 0.598 16.428 11.149 1.00 87.38 269 PHE A N 1
ATOM 2117 C CA . PHE A 1 269 ? 1.762 17.063 10.526 1.00 87.38 269 PHE A CA 1
ATOM 2118 C C . PHE A 1 269 ? 3.038 16.549 11.204 1.00 87.38 269 PHE A C 1
ATOM 2120 O O . PHE A 1 269 ? 3.303 16.969 12.332 1.00 87.38 269 PHE A O 1
ATOM 2127 N N . PRO A 1 270 ? 3.802 15.641 10.577 1.00 81.56 270 PRO A N 1
ATOM 2128 C CA . PRO A 1 270 ? 4.937 15.007 11.235 1.00 81.56 270 PRO A CA 1
ATOM 2129 C C . PRO A 1 270 ? 6.098 15.985 11.442 1.00 81.56 270 PRO A C 1
ATOM 2131 O O . PRO A 1 270 ? 6.490 16.714 10.527 1.00 81.56 270 PRO A O 1
ATOM 2134 N N . ARG A 1 271 ? 6.618 15.997 12.670 1.00 83.81 271 ARG A N 1
ATOM 2135 C CA . ARG A 1 271 ? 7.789 16.723 13.167 1.00 83.81 271 ARG A CA 1
ATOM 2136 C C . ARG A 1 271 ? 8.359 15.946 14.375 1.00 83.81 271 ARG A C 1
ATOM 2138 O O . ARG A 1 271 ? 7.822 16.123 15.473 1.00 83.81 271 ARG A O 1
ATOM 2145 N N . PRO A 1 272 ? 9.411 15.121 14.229 1.00 82.75 272 PRO A N 1
ATOM 2146 C CA . PRO A 1 272 ? 10.174 14.777 13.018 1.00 82.75 272 PRO A CA 1
ATOM 2147 C C . PRO A 1 272 ? 9.667 13.553 12.215 1.00 82.75 272 PRO A C 1
ATOM 2149 O O . PRO A 1 272 ? 8.799 12.791 12.638 1.00 82.75 272 PRO A O 1
ATOM 2152 N N . VAL A 1 273 ? 10.270 13.346 11.041 1.00 84.88 273 VAL A N 1
ATOM 2153 C CA . VAL A 1 273 ? 10.279 12.094 10.266 1.00 84.88 273 VAL A CA 1
ATOM 2154 C C . VAL A 1 273 ? 11.569 11.344 10.600 1.00 84.88 273 VAL A C 1
ATOM 2156 O O . VAL A 1 273 ? 12.651 11.865 10.339 1.00 84.88 273 VAL A O 1
ATOM 2159 N N . ARG A 1 274 ? 11.472 10.135 11.161 1.00 84.44 274 ARG A N 1
ATOM 2160 C CA . ARG A 1 274 ? 12.613 9.286 11.546 1.00 84.44 274 ARG A CA 1
ATOM 2161 C C . ARG A 1 274 ? 12.595 7.967 10.793 1.00 84.44 274 ARG A C 1
ATOM 2163 O O . ARG A 1 274 ? 11.559 7.317 10.730 1.00 84.44 274 ARG A O 1
ATOM 2170 N N . TRP A 1 275 ? 13.721 7.532 10.249 1.00 83.81 275 TRP A N 1
ATOM 2171 C CA . TRP A 1 275 ? 13.803 6.240 9.564 1.00 83.81 275 TRP A CA 1
ATOM 2172 C C . TRP A 1 275 ? 15.181 5.617 9.685 1.00 83.81 275 TRP A C 1
ATOM 2174 O O . TRP A 1 275 ? 16.182 6.318 9.789 1.00 83.81 275 TRP A O 1
ATOM 2184 N N . GLU A 1 276 ? 15.231 4.294 9.617 1.00 77.50 276 GLU A N 1
ATOM 2185 C CA . GLU A 1 276 ? 16.491 3.558 9.592 1.00 77.50 276 GLU A CA 1
ATOM 2186 C C . GLU A 1 276 ? 17.063 3.541 8.169 1.00 77.50 276 GLU A C 1
ATOM 2188 O O . GLU A 1 276 ? 16.434 3.033 7.237 1.00 77.50 276 GLU A O 1
ATOM 2193 N N . ALA A 1 277 ? 18.252 4.113 7.977 1.00 77.81 277 ALA A N 1
ATOM 2194 C CA . ALA A 1 277 ? 19.016 4.032 6.733 1.00 77.81 277 ALA A CA 1
ATOM 2195 C C . ALA A 1 277 ? 20.193 3.049 6.885 1.00 77.81 277 ALA A C 1
ATOM 2197 O O . ALA A 1 277 ? 20.437 2.507 7.959 1.00 77.81 277 ALA A O 1
ATOM 2198 N N . GLN A 1 278 ? 20.945 2.798 5.807 1.00 69.31 278 GLN A N 1
ATOM 2199 C CA . GLN A 1 278 ? 22.127 1.919 5.872 1.00 69.31 278 GLN A CA 1
ATOM 2200 C C . GLN A 1 278 ? 23.188 2.414 6.867 1.00 69.31 278 GLN A C 1
ATOM 2202 O O . GLN A 1 278 ? 23.859 1.603 7.493 1.00 69.31 278 GLN A O 1
ATOM 2207 N N . GLU A 1 279 ? 23.300 3.730 7.025 1.00 76.56 279 GLU A N 1
ATOM 2208 C CA . GLU A 1 279 ? 24.287 4.404 7.877 1.00 76.56 279 GLU A CA 1
ATOM 2209 C C . GLU A 1 279 ? 23.732 4.731 9.279 1.00 76.56 279 GLU A C 1
ATOM 2211 O O . GLU A 1 279 ? 24.326 5.518 10.011 1.00 76.56 279 GLU A O 1
ATOM 2216 N N . GLY A 1 280 ? 22.580 4.153 9.642 1.00 76.88 280 GLY A N 1
ATOM 2217 C CA . GLY A 1 280 ? 21.893 4.368 10.918 1.00 76.88 280 GLY A CA 1
ATOM 2218 C C . GLY A 1 280 ? 20.623 5.213 10.809 1.00 76.88 280 GLY A C 1
ATOM 2219 O O . GLY A 1 280 ? 20.135 5.518 9.714 1.00 76.88 280 GLY A O 1
ATOM 2220 N N . THR A 1 281 ? 20.075 5.587 11.964 1.00 84.88 281 THR A N 1
ATOM 2221 C CA . THR A 1 281 ? 18.842 6.369 12.068 1.00 84.88 281 THR A CA 1
ATOM 2222 C C . THR A 1 281 ? 19.026 7.769 11.478 1.00 84.88 281 THR A C 1
ATOM 2224 O O . THR A 1 281 ? 19.931 8.518 11.849 1.00 84.88 281 THR A O 1
ATOM 2227 N N . ARG A 1 282 ? 18.141 8.149 10.557 1.00 85.75 282 ARG A N 1
ATOM 2228 C CA . ARG A 1 282 ? 18.058 9.482 9.954 1.00 85.75 282 ARG A CA 1
ATOM 2229 C C . ARG A 1 282 ? 16.826 10.209 10.475 1.00 85.75 282 ARG A C 1
ATOM 2231 O O . ARG A 1 282 ? 15.784 9.597 10.704 1.00 85.75 282 ARG A O 1
ATOM 2238 N N . GLU A 1 283 ? 16.946 11.522 10.626 1.00 88.69 283 GLU A N 1
ATOM 2239 C CA . GLU A 1 283 ? 15.867 12.398 11.074 1.00 88.69 283 GLU A CA 1
ATOM 2240 C C . GLU A 1 283 ? 15.747 13.610 10.144 1.00 88.69 283 GLU A C 1
ATOM 2242 O O . GLU A 1 283 ? 16.753 14.178 9.714 1.00 88.69 283 GLU A O 1
ATOM 2247 N N . ARG A 1 284 ? 14.514 14.002 9.814 1.00 85.75 284 ARG A N 1
ATOM 2248 C CA . ARG A 1 284 ? 14.219 15.189 9.005 1.00 85.75 284 ARG A CA 1
ATOM 2249 C C . ARG A 1 284 ? 12.914 15.837 9.440 1.00 85.75 284 ARG A C 1
ATOM 2251 O O . ARG A 1 284 ? 11.926 15.153 9.693 1.00 85.75 284 ARG A O 1
ATOM 2258 N N . GLU A 1 285 ? 12.876 17.162 9.454 1.00 82.94 285 GLU A N 1
ATOM 2259 C CA . GLU A 1 285 ? 11.632 17.899 9.660 1.00 82.94 285 GLU A CA 1
ATOM 2260 C C . GLU A 1 285 ? 10.859 18.110 8.350 1.00 82.94 285 GLU A C 1
ATOM 2262 O O . GLU A 1 285 ? 11.432 18.439 7.309 1.00 82.94 285 GLU A O 1
ATOM 2267 N N . GLY A 1 286 ? 9.531 17.974 8.417 1.00 77.88 286 GLY A N 1
ATOM 2268 C CA . GLY A 1 286 ? 8.632 18.294 7.309 1.00 77.88 286 GLY A CA 1
ATOM 2269 C C . GLY A 1 286 ? 8.652 17.270 6.164 1.00 77.88 286 GLY A C 1
ATOM 2270 O O . GLY A 1 286 ? 8.855 16.077 6.402 1.00 77.88 286 GLY A O 1
ATOM 2271 N N . PRO A 1 287 ? 8.379 17.702 4.915 1.00 81.25 287 PRO A N 1
ATOM 2272 C CA . PRO A 1 287 ? 8.386 16.820 3.754 1.00 81.25 287 PRO A CA 1
ATOM 2273 C C . PRO A 1 287 ? 9.722 16.089 3.588 1.00 81.25 287 PRO A C 1
ATOM 2275 O O . PRO A 1 287 ? 10.802 16.679 3.711 1.00 81.25 287 PRO A O 1
ATOM 2278 N N . CYS A 1 288 ? 9.633 14.805 3.258 1.00 84.81 288 CYS A N 1
ATOM 2279 C CA . CYS A 1 288 ? 10.779 13.946 3.018 1.00 84.81 288 CYS A CA 1
ATOM 2280 C C . CYS A 1 288 ? 10.813 13.586 1.526 1.00 84.81 288 CYS A C 1
ATOM 2282 O O . CYS A 1 288 ? 9.912 12.883 1.061 1.00 84.81 288 CYS A O 1
ATOM 2284 N N . PRO A 1 289 ? 11.804 14.066 0.754 1.00 85.38 289 PRO A N 1
ATOM 2285 C CA . PRO A 1 289 ? 11.963 13.647 -0.630 1.00 85.38 289 PRO A CA 1
ATOM 2286 C C . PRO A 1 289 ? 12.297 12.153 -0.686 1.00 85.38 289 PRO A C 1
ATOM 2288 O O . PRO A 1 289 ? 12.569 11.521 0.338 1.00 85.38 289 PRO A O 1
ATOM 2291 N N . ARG A 1 290 ? 12.303 11.598 -1.900 1.00 86.00 290 ARG A N 1
ATOM 2292 C CA . ARG A 1 290 ? 12.643 10.195 -2.161 1.00 86.00 290 ARG A CA 1
ATOM 2293 C C . ARG A 1 290 ? 13.889 9.769 -1.378 1.00 86.00 290 ARG A C 1
ATOM 2295 O O . ARG A 1 290 ? 14.989 10.226 -1.681 1.00 86.00 290 ARG A O 1
ATOM 2302 N N . SER A 1 291 ? 13.704 8.878 -0.410 1.00 82.56 291 SER A N 1
ATOM 2303 C CA . SER A 1 291 ? 14.759 8.433 0.502 1.00 82.56 291 SER A CA 1
ATOM 2304 C C . SER A 1 291 ? 14.741 6.919 0.657 1.00 82.56 291 SER A C 1
ATOM 2306 O O . SER A 1 291 ? 13.673 6.304 0.740 1.00 82.56 291 SER A O 1
ATOM 2308 N N . GLY A 1 292 ? 15.934 6.326 0.696 1.00 81.31 292 GLY A N 1
ATOM 2309 C CA . GLY A 1 292 ? 16.105 4.913 1.003 1.00 81.31 292 GLY A CA 1
ATOM 2310 C C . GLY A 1 292 ? 15.886 4.636 2.493 1.00 81.31 292 GLY A C 1
ATOM 2311 O O . GLY A 1 292 ? 16.335 5.425 3.323 1.00 81.31 292 GLY A O 1
ATOM 2312 N N . PHE A 1 293 ? 15.235 3.526 2.844 1.00 74.56 293 PHE A N 1
ATOM 2313 C CA . PHE A 1 293 ? 15.123 3.078 4.238 1.00 74.56 293 PHE A CA 1
ATOM 2314 C C . PHE A 1 293 ? 15.178 1.548 4.352 1.00 74.56 293 PHE A C 1
ATOM 2316 O O . PHE A 1 293 ? 14.937 0.832 3.378 1.00 74.56 293 PHE A O 1
ATOM 2323 N N . LYS A 1 294 ? 15.539 1.038 5.532 1.00 69.38 294 LYS A N 1
ATOM 2324 C CA . LYS A 1 294 ? 15.684 -0.388 5.839 1.00 69.38 294 LYS A CA 1
ATOM 2325 C C . LYS A 1 294 ? 14.935 -0.707 7.131 1.00 69.38 294 LYS A C 1
ATOM 2327 O O . LYS A 1 294 ? 15.280 -0.205 8.187 1.00 69.38 294 LYS A O 1
ATOM 2332 N N . GLY A 1 295 ? 13.948 -1.595 7.060 1.00 68.00 295 GLY A N 1
ATOM 2333 C CA . GLY A 1 295 ? 13.209 -2.059 8.238 1.00 68.00 295 GLY A CA 1
ATOM 2334 C C . GLY A 1 295 ? 11.985 -1.198 8.535 1.00 68.00 295 GLY A C 1
ATOM 2335 O O . GLY A 1 295 ? 10.888 -1.551 8.100 1.00 68.00 295 GLY A O 1
ATOM 2336 N N . GLY A 1 296 ? 12.180 -0.091 9.256 1.00 79.44 296 GLY A N 1
ATOM 2337 C CA . GLY A 1 296 ? 11.095 0.726 9.802 1.00 79.44 296 GLY A CA 1
ATOM 2338 C C . GLY A 1 296 ? 11.211 2.223 9.508 1.00 79.44 296 GLY A C 1
ATOM 2339 O O . GLY A 1 296 ? 12.298 2.778 9.335 1.00 79.44 296 GLY A O 1
ATOM 2340 N N . LEU A 1 297 ? 10.052 2.869 9.465 1.00 85.50 297 LEU A N 1
ATOM 2341 C CA . LEU A 1 297 ? 9.845 4.310 9.374 1.00 85.50 297 LEU A CA 1
ATOM 2342 C C . LEU A 1 297 ? 8.940 4.728 10.533 1.00 85.50 297 LEU A C 1
ATOM 2344 O O . LEU A 1 297 ? 7.908 4.105 10.763 1.00 85.50 297 LEU A O 1
ATOM 2348 N N . SER A 1 298 ? 9.283 5.807 11.224 1.00 88.88 298 SER A N 1
ATOM 2349 C CA . SER A 1 298 ? 8.467 6.405 12.274 1.00 88.88 298 SER A CA 1
ATOM 2350 C C . SER A 1 298 ? 8.237 7.884 11.983 1.00 88.88 298 SER A C 1
ATOM 2352 O O . SER A 1 298 ? 9.173 8.662 11.806 1.00 88.88 298 SER A O 1
ATOM 2354 N N . LEU A 1 299 ? 6.975 8.289 11.911 1.00 89.56 299 LEU A N 1
ATOM 2355 C CA . LEU A 1 299 ? 6.575 9.688 11.810 1.00 89.56 299 LEU A CA 1
ATOM 2356 C C . LEU A 1 299 ? 6.019 10.106 13.164 1.00 89.56 299 LEU A C 1
ATOM 2358 O O . LEU A 1 299 ? 5.066 9.489 13.629 1.00 89.56 299 LEU A O 1
ATOM 2362 N N . SER A 1 300 ? 6.551 11.147 13.792 1.00 87.69 300 SER A N 1
ATOM 2363 C CA . SER A 1 300 ? 6.051 11.608 15.090 1.00 87.69 300 SER A CA 1
ATOM 2364 C C . SER A 1 300 ? 5.565 13.048 15.029 1.00 87.69 300 SER A C 1
ATOM 2366 O O . SER A 1 300 ? 5.984 13.827 14.180 1.00 87.69 300 SER A O 1
ATOM 2368 N N . ALA A 1 301 ? 4.619 13.403 15.894 1.00 85.69 301 ALA A N 1
ATOM 2369 C CA . ALA A 1 301 ? 4.183 14.778 16.104 1.00 85.69 301 ALA A CA 1
ATOM 2370 C C . ALA A 1 301 ? 3.622 14.929 17.519 1.00 85.69 301 ALA A C 1
ATOM 2372 O O . ALA A 1 301 ? 2.583 14.351 17.840 1.00 85.69 301 ALA A O 1
ATOM 2373 N N . LYS A 1 302 ? 4.267 15.753 18.355 1.00 83.50 302 LYS A N 1
ATOM 2374 C CA . LYS A 1 302 ? 3.916 15.891 19.780 1.00 83.50 302 LYS A CA 1
ATOM 2375 C C . LYS A 1 302 ? 3.867 14.506 20.454 1.00 83.50 302 LYS A C 1
ATOM 2377 O O . LYS A 1 302 ? 4.888 13.837 20.514 1.00 83.50 302 LYS A O 1
ATOM 2382 N N . ALA A 1 303 ? 2.690 14.080 20.908 1.00 82.81 303 ALA A N 1
ATOM 2383 C CA . ALA A 1 303 ? 2.444 12.809 21.586 1.00 82.81 303 ALA A CA 1
ATOM 2384 C C . ALA A 1 303 ? 1.905 11.702 20.653 1.00 82.81 303 ALA A C 1
ATOM 2386 O O . ALA A 1 303 ? 1.366 10.705 21.121 1.00 82.81 303 ALA A O 1
ATOM 2387 N N . LEU A 1 304 ? 1.980 11.899 19.334 1.00 87.12 304 LEU A N 1
ATOM 2388 C CA . LEU A 1 304 ? 1.524 10.938 18.332 1.00 87.12 304 LEU A CA 1
ATOM 2389 C C . LEU A 1 304 ? 2.720 10.342 17.601 1.00 87.12 304 LEU A C 1
ATOM 2391 O O . LEU A 1 304 ? 3.658 11.062 17.247 1.00 87.12 304 LEU A O 1
ATOM 2395 N N . SER A 1 305 ? 2.642 9.052 17.305 1.00 89.88 305 SER A N 1
ATOM 2396 C CA . SER A 1 305 ? 3.575 8.365 16.419 1.00 89.88 305 SER A CA 1
ATOM 2397 C C . SER A 1 305 ? 2.819 7.516 15.400 1.00 89.88 305 SER A C 1
ATOM 2399 O O . SER A 1 305 ? 1.751 6.982 15.675 1.00 89.88 305 SER A O 1
ATOM 2401 N N . LEU A 1 306 ? 3.353 7.420 14.190 1.00 91.00 306 LEU A N 1
ATOM 2402 C CA . LEU A 1 306 ? 2.929 6.494 13.150 1.00 91.00 306 LEU A CA 1
ATOM 2403 C C . LEU A 1 306 ? 4.161 5.683 12.773 1.00 91.00 306 LEU A C 1
ATOM 2405 O O . LEU A 1 306 ? 5.053 6.212 12.111 1.00 91.00 306 LEU A O 1
ATOM 2409 N N . SER A 1 307 ? 4.213 4.424 13.195 1.00 91.06 307 SER A N 1
ATOM 2410 C CA . SER A 1 307 ? 5.251 3.497 12.769 1.00 91.06 307 SER A CA 1
ATOM 2411 C C . SER A 1 307 ? 4.768 2.652 11.602 1.00 91.06 307 SER A C 1
ATOM 2413 O O . SER A 1 307 ? 3.606 2.239 11.507 1.00 91.06 307 SER A O 1
ATOM 2415 N N . ILE A 1 308 ? 5.682 2.449 10.667 1.00 89.44 308 ILE A N 1
ATOM 2416 C CA . ILE A 1 308 ? 5.464 1.717 9.440 1.00 89.44 308 ILE A CA 1
ATOM 2417 C C . ILE A 1 308 ? 6.631 0.773 9.254 1.00 89.44 308 ILE A C 1
ATOM 2419 O O . ILE A 1 308 ? 7.781 1.193 9.153 1.00 89.44 308 ILE A O 1
ATOM 2423 N N . GLU A 1 309 ? 6.317 -0.509 9.181 1.00 83.88 309 GLU A N 1
ATOM 2424 C CA . GLU A 1 309 ? 7.309 -1.570 9.135 1.00 83.88 309 GLU A CA 1
ATOM 2425 C C . GLU A 1 309 ? 6.922 -2.600 8.086 1.00 83.88 309 GLU A C 1
ATOM 2427 O O . GLU A 1 309 ? 5.750 -2.819 7.778 1.00 83.88 309 GLU A O 1
ATOM 2432 N N . GLY A 1 310 ? 7.916 -3.256 7.506 1.00 70.06 310 GLY A N 1
ATOM 2433 C CA . GLY A 1 310 ? 7.653 -4.396 6.648 1.00 70.06 310 GLY A CA 1
ATOM 2434 C C . GLY A 1 310 ? 8.870 -4.815 5.839 1.00 70.06 310 GLY A C 1
ATOM 2435 O O . GLY A 1 310 ? 9.708 -3.988 5.469 1.00 70.06 310 GLY A O 1
ATOM 2436 N N . PRO A 1 311 ? 8.981 -6.105 5.507 1.00 68.38 311 PRO A N 1
ATOM 2437 C CA . PRO A 1 311 ? 10.094 -6.584 4.713 1.00 68.38 311 PRO A CA 1
ATOM 2438 C C . PRO A 1 311 ? 10.008 -6.057 3.275 1.00 68.38 311 PRO A C 1
ATOM 2440 O O . PRO A 1 311 ? 8.977 -6.149 2.605 1.00 68.38 311 PRO A O 1
ATOM 2443 N N . GLY A 1 312 ? 11.137 -5.566 2.765 1.00 69.44 312 GLY A N 1
ATOM 2444 C CA . GLY A 1 312 ? 11.300 -5.253 1.345 1.00 69.44 312 GLY A CA 1
ATOM 2445 C C . GLY A 1 312 ? 10.779 -3.888 0.898 1.00 69.44 312 GLY A C 1
ATOM 2446 O O . GLY A 1 312 ? 10.819 -3.617 -0.304 1.00 69.44 312 GLY A O 1
ATOM 2447 N N . TRP A 1 313 ? 10.347 -3.027 1.821 1.00 76.00 313 TRP A N 1
ATOM 2448 C CA . TRP A 1 313 ? 10.186 -1.600 1.545 1.00 76.00 313 TRP A CA 1
ATOM 2449 C C . TRP A 1 313 ? 11.551 -0.932 1.605 1.00 76.00 313 TRP A C 1
ATOM 2451 O O . TRP A 1 313 ? 12.309 -1.146 2.549 1.00 76.00 313 TRP A O 1
ATOM 2461 N N . ARG A 1 314 ? 11.895 -0.208 0.542 1.00 71.19 314 ARG A N 1
ATOM 2462 C CA . ARG A 1 314 ? 13.242 0.350 0.370 1.00 71.19 314 ARG A CA 1
ATOM 2463 C C . ARG A 1 314 ? 13.258 1.825 0.053 1.00 71.19 314 ARG A C 1
ATOM 2465 O O . ARG A 1 314 ? 14.289 2.445 0.238 1.00 71.19 314 ARG A O 1
ATOM 2472 N N . GLU A 1 315 ? 12.158 2.369 -0.445 1.00 87.62 315 GLU A N 1
ATOM 2473 C CA . GLU A 1 315 ? 12.061 3.767 -0.837 1.00 87.62 315 GLU A CA 1
ATOM 2474 C C . GLU A 1 315 ? 10.751 4.334 -0.300 1.00 87.62 315 GLU A C 1
ATOM 2476 O O . GLU A 1 315 ? 9.693 3.705 -0.412 1.00 87.62 315 GLU A O 1
ATOM 2481 N N . MET A 1 316 ? 10.848 5.524 0.279 1.00 91.81 316 MET A N 1
ATOM 2482 C CA . MET A 1 316 ? 9.715 6.308 0.738 1.00 91.81 316 MET A CA 1
ATOM 2483 C C . MET A 1 316 ? 9.796 7.742 0.224 1.00 91.81 316 MET A C 1
ATOM 2485 O O . MET A 1 316 ? 10.872 8.252 -0.087 1.00 91.81 316 MET A O 1
ATOM 2489 N N . GLU A 1 317 ? 8.651 8.405 0.187 1.00 93.38 317 GLU A N 1
ATOM 2490 C CA . GLU A 1 317 ? 8.541 9.842 -0.022 1.00 93.38 317 GLU A CA 1
ATOM 2491 C C . GLU A 1 317 ? 7.356 10.357 0.795 1.00 93.38 317 GLU A C 1
ATOM 2493 O O . GLU A 1 317 ? 6.278 9.767 0.765 1.00 93.38 317 GLU A O 1
ATOM 2498 N N . LEU A 1 318 ? 7.543 11.449 1.525 1.00 93.50 318 LEU A N 1
ATOM 2499 C CA . LEU A 1 318 ? 6.497 12.106 2.295 1.00 93.50 318 LEU A CA 1
ATOM 2500 C C . LEU A 1 318 ? 6.290 13.511 1.743 1.00 93.50 318 LEU A C 1
ATOM 2502 O O . LEU A 1 318 ? 7.186 14.350 1.823 1.00 93.50 318 LEU A O 1
ATOM 2506 N N . PHE A 1 319 ? 5.089 13.793 1.253 1.00 91.75 319 PHE A N 1
ATOM 2507 C CA . PHE A 1 319 ? 4.767 15.095 0.677 1.00 91.75 319 PHE A CA 1
ATOM 2508 C C . PHE A 1 319 ? 3.435 15.649 1.201 1.00 91.75 319 PHE A C 1
ATOM 2510 O O . PHE A 1 319 ? 2.557 14.882 1.611 1.00 91.75 319 PHE A O 1
ATOM 2517 N N . PRO A 1 320 ? 3.255 16.983 1.199 1.00 88.75 320 PRO A N 1
ATOM 2518 C CA . PRO A 1 320 ? 1.978 17.600 1.538 1.00 88.75 320 PRO A CA 1
ATOM 2519 C C . PRO A 1 320 ? 0.875 17.192 0.552 1.00 88.75 320 PRO A C 1
ATOM 2521 O O . PRO A 1 320 ? 1.095 17.128 -0.658 1.00 88.75 320 PRO A O 1
ATOM 2524 N N . HIS A 1 321 ? -0.339 16.956 1.047 1.00 87.19 321 HIS A N 1
ATOM 2525 C CA . HIS A 1 321 ? -1.500 16.629 0.225 1.00 87.19 321 HIS A CA 1
ATOM 2526 C C . HIS A 1 321 ? -2.786 17.247 0.784 1.00 87.19 321 HIS A C 1
ATOM 2528 O O . HIS A 1 321 ? -3.319 16.802 1.796 1.00 87.19 321 HIS A O 1
ATOM 2534 N N . LYS A 1 322 ? -3.345 18.246 0.088 1.00 83.19 322 LYS A N 1
ATOM 2535 C CA . LYS A 1 322 ? -4.529 18.995 0.548 1.00 83.19 322 LYS A CA 1
ATOM 2536 C C . LYS A 1 322 ? -4.331 19.455 2.000 1.00 83.19 322 LYS A C 1
ATOM 2538 O O . LYS A 1 322 ? -3.505 20.321 2.255 1.00 83.19 322 LYS A O 1
ATOM 2543 N N . ASN A 1 323 ? -5.042 18.833 2.939 1.00 77.12 323 ASN A N 1
ATOM 2544 C CA . ASN A 1 323 ? -4.980 19.157 4.355 1.00 77.12 323 ASN A CA 1
ATOM 2545 C C . ASN A 1 323 ? -4.044 18.224 5.142 1.00 77.12 323 ASN A C 1
ATOM 2547 O O . ASN A 1 323 ? -3.716 18.559 6.276 1.00 77.12 323 ASN A O 1
ATOM 2551 N N . ASN A 1 324 ? -3.616 17.077 4.603 1.00 84.50 324 ASN A N 1
ATOM 2552 C CA . ASN A 1 324 ? -2.780 16.077 5.277 1.00 84.50 324 ASN A CA 1
ATOM 2553 C C . ASN A 1 324 ? -1.404 15.898 4.621 1.00 84.50 324 ASN A C 1
ATOM 2555 O O . ASN A 1 324 ? -1.027 16.656 3.732 1.00 84.50 324 ASN A O 1
ATOM 2559 N N . HIS A 1 325 ? -0.605 14.964 5.135 1.00 90.19 325 HIS A N 1
ATOM 2560 C CA . HIS A 1 325 ? 0.588 14.485 4.438 1.00 90.19 325 HIS A CA 1
ATOM 2561 C C . HIS A 1 325 ? 0.281 13.122 3.836 1.00 90.19 325 HIS A C 1
ATOM 2563 O O . HIS A 1 325 ? -0.510 12.359 4.388 1.00 90.19 325 HIS A O 1
ATOM 2569 N N . LEU A 1 326 ? 0.903 12.813 2.707 1.00 93.56 326 LEU A N 1
ATOM 2570 C CA . LEU A 1 326 ? 0.785 11.516 2.069 1.00 93.56 326 LEU A CA 1
ATOM 2571 C C . LEU A 1 326 ? 2.160 10.873 2.041 1.00 93.56 326 LEU A C 1
ATOM 2573 O O . LEU A 1 326 ? 3.100 11.419 1.463 1.00 93.56 326 LEU A O 1
ATOM 2577 N N . LEU A 1 327 ? 2.267 9.723 2.693 1.00 95.00 327 LEU A N 1
ATOM 2578 C CA . LEU A 1 327 ? 3.441 8.884 2.604 1.00 95.00 327 LEU A CA 1
ATOM 2579 C C . LEU A 1 327 ? 3.261 7.926 1.428 1.00 95.00 327 LEU A C 1
ATOM 2581 O O . LEU A 1 327 ? 2.305 7.155 1.387 1.00 95.00 327 LEU A O 1
ATOM 2585 N N . ALA A 1 328 ? 4.184 7.965 0.480 1.00 95.62 328 ALA A N 1
ATOM 2586 C CA . ALA A 1 328 ? 4.260 7.034 -0.629 1.00 95.62 328 ALA A CA 1
ATOM 2587 C C . ALA A 1 328 ? 5.407 6.052 -0.391 1.00 95.62 328 ALA A C 1
ATOM 2589 O O . ALA A 1 328 ? 6.564 6.451 -0.280 1.00 95.62 328 ALA A O 1
ATOM 2590 N N . LEU A 1 329 ? 5.083 4.764 -0.339 1.00 94.12 329 LEU A N 1
ATOM 2591 C CA . LEU A 1 329 ? 6.036 3.677 -0.144 1.00 94.12 329 LEU A CA 1
ATOM 2592 C C . LEU A 1 329 ? 6.190 2.904 -1.447 1.00 94.12 329 LEU A C 1
ATOM 2594 O O . LEU A 1 329 ? 5.201 2.420 -1.997 1.00 94.12 329 LEU A O 1
ATOM 2598 N N . THR A 1 330 ? 7.408 2.760 -1.953 1.00 92.12 330 THR A N 1
ATOM 2599 C CA . THR A 1 330 ? 7.633 2.049 -3.215 1.00 92.12 330 THR A CA 1
ATOM 2600 C C . THR A 1 330 ? 7.484 0.544 -3.003 1.00 92.12 330 THR A C 1
ATOM 2602 O O . THR A 1 330 ? 8.315 -0.103 -2.367 1.00 92.12 330 THR A O 1
ATOM 2605 N N . VAL A 1 331 ? 6.406 -0.011 -3.560 1.00 88.44 331 VAL A N 1
ATOM 2606 C CA . VAL A 1 331 ? 6.112 -1.454 -3.594 1.00 88.44 331 VAL A CA 1
ATOM 2607 C C . VAL A 1 331 ? 7.092 -2.140 -4.539 1.00 88.44 331 VAL A C 1
ATOM 2609 O O . VAL A 1 331 ? 7.605 -3.231 -4.269 1.00 88.44 331 VAL A O 1
ATOM 2612 N N . TYR A 1 332 ? 7.320 -1.481 -5.674 1.00 87.19 332 TYR A N 1
ATOM 2613 C CA . TYR A 1 332 ? 8.062 -2.010 -6.795 1.00 87.19 332 TYR A CA 1
ATOM 2614 C C . TYR A 1 332 ? 8.586 -0.904 -7.705 1.00 87.19 332 TYR A C 1
ATOM 2616 O O . TYR A 1 332 ? 7.948 0.135 -7.883 1.00 87.19 332 TYR A O 1
ATOM 2624 N N . ARG A 1 333 ? 9.733 -1.178 -8.318 1.00 87.38 333 ARG A N 1
ATOM 2625 C CA . ARG A 1 333 ? 10.354 -0.359 -9.344 1.00 87.38 333 ARG A CA 1
ATOM 2626 C C . ARG A 1 333 ? 11.046 -1.289 -10.341 1.00 87.38 333 ARG A C 1
ATOM 2628 O O . ARG A 1 333 ? 11.922 -2.048 -9.931 1.00 87.38 333 ARG A O 1
ATOM 2635 N N . ALA A 1 334 ? 10.669 -1.214 -11.613 1.00 85.38 334 ALA A N 1
ATOM 2636 C CA . ALA A 1 334 ? 11.520 -1.644 -12.718 1.00 85.38 334 ALA A CA 1
ATOM 2637 C C . ALA A 1 334 ? 11.676 -0.488 -13.692 1.00 85.38 334 ALA A C 1
ATOM 2639 O O . ALA A 1 334 ? 10.676 -0.067 -14.273 1.00 85.38 334 ALA A O 1
ATOM 2640 N N . PRO A 1 335 ? 12.903 -0.005 -13.893 1.00 84.00 335 PRO A N 1
ATOM 2641 C CA . PRO A 1 335 ? 13.204 0.931 -14.957 1.00 84.00 335 PRO A CA 1
ATOM 2642 C C . PRO A 1 335 ? 12.883 0.374 -16.351 1.00 84.00 335 PRO A C 1
ATOM 2644 O O . PRO A 1 335 ? 12.590 -0.813 -16.531 1.00 84.00 335 PRO A O 1
ATOM 2647 N N . PHE A 1 336 ? 12.904 1.245 -17.355 1.00 81.06 336 PHE A N 1
ATOM 2648 C CA . PHE A 1 336 ? 12.709 0.833 -18.741 1.00 81.06 336 PHE A CA 1
ATOM 2649 C C . PHE A 1 336 ? 13.789 -0.179 -19.168 1.00 81.06 336 PHE A C 1
ATOM 2651 O O . PHE A 1 336 ? 14.947 -0.075 -18.770 1.00 81.06 336 PHE A O 1
ATOM 2658 N N . GLY A 1 337 ? 13.401 -1.197 -19.942 1.00 75.88 337 GLY A N 1
ATOM 2659 C CA . GLY A 1 337 ? 14.291 -2.291 -20.355 1.00 75.88 337 GLY A CA 1
ATOM 2660 C C . GLY A 1 337 ? 14.520 -3.385 -19.303 1.00 75.88 337 GLY A C 1
ATOM 2661 O O . GLY A 1 337 ? 15.124 -4.405 -19.619 1.00 75.88 337 GLY A O 1
ATOM 2662 N N . TRP A 1 338 ? 14.022 -3.222 -18.073 1.00 78.62 338 TRP A N 1
ATOM 2663 C CA . TRP A 1 338 ? 14.133 -4.244 -17.030 1.00 78.62 338 TRP A CA 1
ATOM 2664 C C . TRP A 1 338 ? 12.942 -5.188 -17.054 1.00 78.62 338 TRP A C 1
ATOM 2666 O O . TRP A 1 338 ? 11.799 -4.752 -17.186 1.00 78.62 338 TRP A O 1
ATOM 2676 N N . GLN A 1 339 ? 13.187 -6.482 -16.853 1.00 77.75 339 GLN A N 1
ATOM 2677 C CA . GLN A 1 339 ? 12.102 -7.449 -16.753 1.0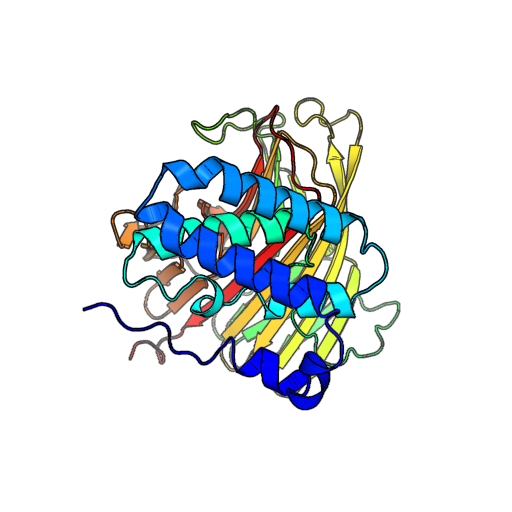0 77.75 339 GLN A CA 1
ATOM 2678 C C . GLN A 1 339 ? 11.305 -7.230 -15.464 1.00 77.75 339 GLN A C 1
ATOM 2680 O O . GLN A 1 339 ? 11.863 -7.147 -14.363 1.00 77.75 339 GLN A O 1
ATOM 2685 N N . ALA A 1 340 ? 9.982 -7.158 -15.604 1.00 79.25 340 ALA A N 1
ATOM 2686 C CA . ALA A 1 340 ? 9.098 -7.133 -14.458 1.00 79.25 340 ALA A CA 1
ATOM 2687 C C . ALA A 1 340 ? 8.842 -8.540 -13.912 1.00 79.25 340 ALA A C 1
ATOM 2689 O O . ALA A 1 340 ? 8.705 -9.472 -14.700 1.00 79.25 340 ALA A O 1
ATOM 2690 N N . PRO A 1 341 ? 8.794 -8.725 -12.579 1.00 75.38 341 PRO A N 1
ATOM 2691 C CA . PRO A 1 341 ? 8.408 -10.002 -12.014 1.00 75.38 341 PRO A CA 1
ATOM 2692 C C . PRO A 1 341 ? 6.920 -10.238 -12.281 1.00 75.38 341 PRO A C 1
ATOM 2694 O O . PRO A 1 341 ? 6.105 -9.320 -12.148 1.00 75.38 341 PRO A O 1
ATOM 2697 N N . ASP A 1 342 ? 6.559 -11.488 -12.553 1.00 75.44 342 ASP A N 1
ATOM 2698 C CA . ASP A 1 342 ? 5.169 -11.862 -12.827 1.00 75.44 342 ASP A CA 1
ATOM 2699 C C . ASP A 1 342 ? 4.244 -11.557 -11.652 1.00 75.44 342 ASP A C 1
ATOM 2701 O O . ASP A 1 342 ? 3.072 -11.223 -11.838 1.00 75.44 342 ASP A O 1
ATOM 2705 N N . ARG A 1 343 ? 4.778 -11.629 -10.427 1.00 81.69 343 ARG A N 1
ATOM 2706 C CA . ARG A 1 343 ? 4.036 -11.343 -9.205 1.00 81.69 343 ARG A CA 1
ATOM 2707 C C . ARG A 1 343 ? 4.879 -10.648 -8.147 1.00 81.69 343 ARG A C 1
ATOM 2709 O O . ARG A 1 343 ? 6.020 -11.015 -7.867 1.00 81.69 343 ARG A O 1
ATOM 2716 N N . ILE A 1 344 ? 4.258 -9.684 -7.477 1.00 82.50 344 ILE A N 1
ATOM 2717 C CA . ILE A 1 344 ? 4.814 -8.968 -6.334 1.00 82.50 344 ILE A CA 1
ATOM 2718 C C . ILE A 1 344 ? 3.850 -9.072 -5.177 1.00 82.50 344 ILE A C 1
ATOM 2720 O O . ILE A 1 344 ? 2.685 -8.722 -5.305 1.00 82.50 344 ILE A O 1
ATOM 2724 N N . VAL A 1 345 ? 4.368 -9.498 -4.030 1.00 81.56 345 VAL A N 1
ATOM 2725 C CA . VAL A 1 345 ? 3.650 -9.464 -2.761 1.00 81.56 345 VAL A CA 1
ATOM 2726 C C . VAL A 1 345 ? 4.467 -8.642 -1.770 1.00 81.56 345 VAL A C 1
ATOM 2728 O O . VAL A 1 345 ? 5.682 -8.842 -1.638 1.00 81.56 345 VAL A O 1
ATOM 2731 N N . ARG A 1 346 ? 3.822 -7.680 -1.109 1.00 82.06 346 ARG A N 1
ATOM 2732 C CA . ARG A 1 346 ? 4.419 -6.848 -0.060 1.00 82.06 346 ARG A CA 1
ATOM 2733 C C . ARG A 1 346 ? 3.500 -6.772 1.140 1.00 82.06 346 ARG A C 1
ATOM 2735 O O . ARG A 1 346 ? 2.298 -6.571 1.001 1.00 82.06 346 ARG A O 1
ATOM 2742 N N . LYS A 1 347 ? 4.104 -6.919 2.312 1.00 83.38 347 LYS A N 1
ATOM 2743 C CA . LYS A 1 347 ? 3.439 -6.851 3.603 1.00 83.38 347 LYS A CA 1
ATOM 2744 C C . LYS A 1 347 ? 3.849 -5.564 4.303 1.00 83.38 347 LYS A C 1
ATOM 2746 O O . LYS A 1 347 ? 5.032 -5.236 4.312 1.00 83.38 347 LYS A O 1
ATOM 2751 N N . LEU A 1 348 ? 2.883 -4.852 4.859 1.00 87.75 348 LEU A N 1
ATOM 2752 C CA . LEU A 1 348 ? 3.066 -3.597 5.568 1.00 87.75 348 LEU A CA 1
ATOM 2753 C C . LEU A 1 348 ? 2.358 -3.674 6.913 1.00 87.75 348 LEU A C 1
ATOM 2755 O O . LEU A 1 348 ? 1.196 -4.064 6.981 1.00 87.75 348 LEU A O 1
ATOM 2759 N N . HIS A 1 349 ? 3.049 -3.270 7.959 1.00 89.94 349 HIS A N 1
ATOM 2760 C CA . HIS A 1 349 ? 2.521 -3.044 9.291 1.00 89.94 349 HIS A CA 1
ATOM 2761 C C . HIS A 1 349 ? 2.441 -1.550 9.512 1.00 89.94 349 HIS A C 1
ATOM 2763 O O . HIS A 1 349 ? 3.370 -0.821 9.177 1.00 89.94 349 HIS A O 1
ATOM 2769 N N . VAL A 1 350 ? 1.311 -1.102 10.032 1.00 92.94 350 VAL A N 1
ATOM 2770 C CA . VAL A 1 350 ? 1.031 0.301 10.280 1.00 92.94 350 VAL A CA 1
ATOM 2771 C C . VAL A 1 350 ? 0.464 0.393 11.683 1.00 92.94 350 VAL A C 1
ATOM 2773 O O . VAL A 1 350 ? -0.612 -0.138 11.952 1.00 92.94 350 VAL A O 1
ATOM 2776 N N . ARG A 1 351 ? 1.192 1.046 12.583 1.00 91.38 351 ARG A N 1
ATOM 2777 C CA . ARG A 1 351 ? 0.762 1.242 13.964 1.00 91.38 351 ARG A CA 1
ATOM 2778 C C . ARG A 1 351 ? 0.744 2.724 14.272 1.00 91.38 351 ARG A C 1
ATOM 2780 O O . ARG A 1 351 ? 1.710 3.435 14.012 1.00 91.38 351 ARG A O 1
ATOM 2787 N N . LEU A 1 352 ? -0.363 3.183 14.827 1.00 85.00 352 LEU A N 1
ATOM 2788 C CA . LEU A 1 352 ? -0.464 4.520 15.389 1.00 85.00 352 LEU A CA 1
ATOM 2789 C C . LEU A 1 352 ? -0.302 4.403 16.909 1.00 85.00 352 LEU A C 1
ATOM 2791 O O . LEU A 1 352 ? -0.934 3.568 17.547 1.00 85.00 352 LEU A O 1
ATOM 2795 N N . GLY A 1 353 ? 0.600 5.195 17.478 1.00 80.94 353 GLY A N 1
ATOM 2796 C CA . GLY A 1 353 ? 0.818 5.325 18.913 1.00 80.94 353 GLY A CA 1
ATOM 2797 C C . GLY A 1 353 ? 0.277 6.660 19.416 1.00 80.94 353 GLY A C 1
ATOM 2798 O O . GLY A 1 353 ? 0.413 7.688 18.746 1.00 80.94 353 GLY A O 1
ATOM 2799 N N . GLY A 1 354 ? -0.356 6.633 20.589 1.00 67.31 354 GLY A N 1
ATOM 2800 C CA . GLY A 1 354 ? -0.798 7.821 21.317 1.00 67.31 354 GLY A CA 1
ATOM 2801 C C . GLY A 1 354 ? 0.101 8.158 22.518 1.00 67.31 354 GLY A C 1
ATOM 2802 O O . GLY A 1 354 ? 1.084 7.453 22.757 1.00 67.31 354 GLY A O 1
ATOM 2803 N N . PRO A 1 355 ? -0.277 9.184 23.309 1.00 54.16 355 PRO A N 1
ATOM 2804 C CA . PRO A 1 355 ? 0.496 9.689 24.451 1.00 54.16 355 PRO A CA 1
ATOM 2805 C C . PRO A 1 355 ? 0.830 8.645 25.523 1.00 54.16 355 PRO A C 1
ATOM 2807 O O . PRO A 1 355 ? 1.747 8.849 26.308 1.00 54.16 355 PRO A O 1
ATOM 2810 N N . GLU A 1 356 ? 0.077 7.548 25.577 1.00 51.12 356 GLU A N 1
ATOM 2811 C CA . GLU A 1 356 ? 0.186 6.524 26.622 1.00 51.12 356 GLU A CA 1
ATOM 2812 C C . GLU A 1 356 ? 1.170 5.392 26.267 1.00 51.12 356 GLU A C 1
ATOM 2814 O O . GLU A 1 356 ? 1.491 4.578 27.124 1.00 51.12 356 GLU A O 1
ATOM 2819 N N . ASN A 1 357 ? 1.701 5.358 25.034 1.00 42.50 357 ASN A N 1
ATOM 2820 C CA . ASN A 1 357 ? 2.563 4.274 24.529 1.00 42.50 357 ASN A CA 1
ATOM 2821 C C . ASN A 1 357 ? 4.048 4.663 24.374 1.00 42.50 357 ASN A C 1
ATOM 2823 O O . ASN A 1 357 ? 4.803 3.953 23.712 1.00 42.50 357 ASN A O 1
ATOM 2827 N N . SER A 1 358 ? 4.479 5.786 24.951 1.00 33.75 358 SER A N 1
ATOM 2828 C CA . SER A 1 358 ? 5.884 6.226 24.977 1.00 33.75 358 SER A CA 1
ATOM 2829 C C . SER A 1 358 ? 6.542 5.953 26.334 1.00 33.75 358 SER A C 1
ATOM 2831 O O . SER A 1 358 ? 7.075 6.875 26.954 1.00 33.75 358 SER A O 1
ATOM 2833 N N . GLY A 1 359 ? 6.427 4.706 26.799 1.00 30.78 359 GLY A N 1
ATOM 2834 C CA . GLY A 1 359 ? 7.118 4.172 27.977 1.00 30.78 359 GLY A CA 1
ATOM 2835 C C . GLY A 1 359 ? 8.378 3.418 27.594 1.00 30.78 359 GLY A C 1
ATOM 2836 O O . GLY A 1 359 ? 8.294 2.624 26.628 1.00 30.78 359 GLY A O 1
#

pLDDT: mean 71.14, std 22.15, range [23.47, 96.25]

Secondary structure (DSSP, 8-state):
------TTTTHHHHTTT-GGGTTTTS-HHHHHHHHHHHHHHHHTTT-GGGHHHHHHHHHHHHHHHHTTTT-HHHHHHHHHH--TTTTT---SHHHHHHHHHHHHHHHHHTT---S------------TT-SEEEEE-SSEEEEEETTTEEEEEETTS--EE-TTEEEEEEB--BTTB--B-SSSSPEEE-GGGSEEEEEEEETTEEEEEEEEEEEEESSTT-TTS-EEEEEEEEEEEEETTTTEEEEEEEEESPPSSEEEEEEEEESS--BSEEEEETTEEEEESS-EEEEE--SEEEEEETTEEEEEE-TT--EEEEEEETTEEEEEEEEEEE-TTSPPPSEEEEEEEEEEE-TTS--

Radius of gyration: 23.47 Å; chains: 1; bounding box: 63×63×54 Å

Foldseek 3Di:
DDDDPPPPPVVVVDVVPDPVPLVVQADVVLLVLLLVLLVLLLCCVVPVVSVVVNVVSLVVVLVVLVVCVDPVSNVVSNVVSLDCVSNVVDPDPVSVVVSVVSVVVCCVSNVPVPDDPPPADPFDPDDPDDQKDWDDDPAKIWMAGLVFAIWIDGVPFDIDTQAFKKWKFFAQDAPVDGDTAPVSHIDIGGNSPWDWDGWDDDDQKIKTKTKDWDWADLHRNCRVDHTWTKIWIKIWIDNRHQQKIKIKIKIFGDHARMWMWTKHWDRDFFDWKWAQDPVGIDIDHGWDAKDFGDAWIWTDDDFKIKIKGWPPFTIWTWADDDPTIMIITTQDHHRPPGDDDRMGIIMMMIGMGGNVPPD